Protein AF-A0A328YNL0-F1 (afdb_monomer)

Solvent-accessible surface area (backbone atoms only — not comparable to full-atom values): 10979 Å² total; per-residue (Å²): 91,41,61,58,38,51,53,43,50,52,54,50,39,76,80,47,78,60,49,86,67,70,48,65,79,76,21,66,93,35,64,62,59,32,53,43,52,38,37,39,54,13,47,30,54,72,61,70,46,90,66,51,71,48,39,51,56,56,25,69,69,65,48,71,67,42,49,69,51,41,62,67,53,47,56,71,49,44,76,75,44,77,42,86,84,43,61,72,71,72,70,56,84,80,52,68,68,52,56,23,50,50,42,22,54,51,45,52,49,51,56,52,49,48,58,66,66,51,70,58,72,70,48,88,78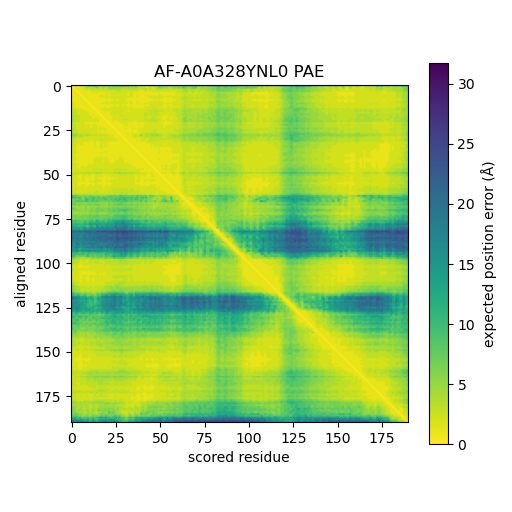,51,55,70,68,58,50,58,61,54,50,66,52,49,60,58,45,52,53,51,55,58,60,44,50,64,53,46,54,54,47,32,39,64,61,35,65,78,70,69,77,79,56,70,69,51,36,34,77,76,40,58,28,74,95,71,63,63,69,61,48,48,59,80,74,108

Sequence (190 aa):
MEKQLLDTFLDLYTYDTKIQEWSFEKYENNPSRYYRLQMITALMKALDINCSYYDFKEGRFISKVQYNKWKDFKETIMDQLDAKAYARSLKEKLHPFDIQSIFRTFMEYRLFSEKVLGIFDGIYLAKDEFRAFASILNKSNSHLKEELKNIEQVLHFCINPNGLNYMQEELIKQFGYPEVDLGAIDIDNF

Organism: NCBI:txid1101402

Radius of gyration: 18.64 Å; Cα contacts (8 Å, |Δi|>4): 139; chains: 1; bounding box: 48×34×52 Å

pLDDT: mean 87.45, std 11.21, range [55.81, 98.38]

Secondary structure (DSSP, 8-state):
-HHHHHHHHHHHHHH---GGG--HHHHTT-HHHHHHHHHHHHHHHHTT--S-HHHHHTTTT--HHHHHHHHHHHHHHHTTS-TTTTTTGGGSPPPHHHHHHHHHHHHHHHHHHHHHHGGGTTGGGS-HHHHHHHHHHHHHHHHHHHHHHHHHHHHHHHH-TT-----HHHHHHHH------HHHHHHHT-

Foldseek 3Di:
DLVLLLVLLLVLCLVPVPQVPDDLVVCVVPVLSNLSVLQNQLLCVLLVNPDGSVCVLLLVSQDVLLLVLVVVVVVVCCVVDPVVVPVVVVPDRDDSVVLSVLLNVLSVVVSVLSNVLCPCPPCVVPDPVVVVVVVVCVVVNVVVVVVNVSSSSSSSCRSHVPPDDDDVVCSCPPRNNDPDDSVVSVVVVD

Structure (mmCIF, N/CA/C/O backbone):
data_AF-A0A328YNL0-F1
#
_entry.id   AF-A0A328YNL0-F1
#
loop_
_atom_site.group_PDB
_atom_site.id
_atom_site.type_symbol
_atom_site.label_atom_id
_atom_site.label_alt_id
_atom_site.label_comp_id
_atom_site.label_asym_id
_atom_site.label_entity_id
_atom_site.label_seq_id
_atom_site.pdbx_PDB_ins_code
_atom_site.Cartn_x
_atom_site.Cartn_y
_atom_site.Cartn_z
_atom_site.occupancy
_atom_site.B_iso_or_equiv
_atom_site.auth_seq_id
_atom_site.auth_comp_id
_atom_site.auth_asym_id
_atom_site.auth_atom_id
_atom_site.pdbx_PDB_model_num
ATOM 1 N N . MET A 1 1 ? -1.493 -10.207 3.908 1.00 89.56 1 MET A N 1
ATOM 2 C CA . MET A 1 1 ? -2.145 -9.761 2.646 1.00 89.56 1 MET A CA 1
ATOM 3 C C . MET A 1 1 ? -2.016 -8.261 2.431 1.00 89.56 1 MET A C 1
ATOM 5 O O . MET A 1 1 ? -1.703 -7.821 1.338 1.00 89.56 1 MET A O 1
ATOM 9 N N . GLU A 1 2 ? -2.257 -7.476 3.472 1.00 90.62 2 GLU A N 1
ATOM 10 C CA . GLU A 1 2 ? -1.990 -6.042 3.572 1.00 90.62 2 GLU A CA 1
ATOM 11 C C . GLU A 1 2 ? -0.621 -5.633 3.032 1.00 90.62 2 GLU A C 1
ATOM 13 O O . GLU A 1 2 ? -0.556 -4.683 2.260 1.00 90.62 2 GLU A O 1
ATOM 18 N N . LYS A 1 3 ? 0.433 -6.400 3.342 1.00 93.56 3 LYS A N 1
ATOM 19 C CA . LYS A 1 3 ? 1.754 -6.200 2.740 1.00 93.56 3 LYS A CA 1
ATOM 20 C C . LYS A 1 3 ? 1.712 -6.296 1.217 1.00 93.56 3 LYS A C 1
ATOM 22 O O . LYS A 1 3 ? 2.168 -5.399 0.531 1.00 93.56 3 LYS A O 1
ATOM 27 N N . GLN A 1 4 ? 1.108 -7.354 0.686 1.00 94.44 4 GLN A N 1
ATOM 28 C CA . GLN A 1 4 ? 1.003 -7.562 -0.756 1.00 94.44 4 GLN A CA 1
ATOM 29 C C . GLN A 1 4 ? 0.188 -6.456 -1.434 1.00 94.44 4 GLN A C 1
ATOM 31 O O . GLN A 1 4 ? 0.549 -6.023 -2.524 1.00 94.44 4 GLN A O 1
ATOM 36 N N . LEU A 1 5 ? -0.884 -5.972 -0.795 1.00 97.69 5 LEU A N 1
ATOM 37 C CA . LEU A 1 5 ? -1.660 -4.845 -1.313 1.00 97.69 5 LEU A CA 1
ATOM 38 C C . LEU A 1 5 ? -0.815 -3.571 -1.339 1.00 97.69 5 LEU A C 1
ATOM 40 O O . LEU A 1 5 ? -0.771 -2.903 -2.367 1.00 97.69 5 LEU A O 1
ATOM 44 N N . LEU A 1 6 ? -0.140 -3.255 -0.230 1.00 97.25 6 LEU A N 1
ATOM 45 C CA . LEU A 1 6 ? 0.712 -2.076 -0.128 1.00 97.25 6 LEU A CA 1
ATOM 46 C C . LEU A 1 6 ? 1.852 -2.131 -1.151 1.00 97.25 6 LEU A C 1
ATOM 48 O O . LEU A 1 6 ? 2.001 -1.194 -1.926 1.00 97.25 6 LEU A O 1
ATOM 52 N N . ASP A 1 7 ? 2.584 -3.243 -1.210 1.00 95.44 7 ASP A N 1
ATOM 53 C CA . ASP A 1 7 ? 3.701 -3.451 -2.135 1.00 95.44 7 ASP A CA 1
ATOM 54 C C . ASP A 1 7 ? 3.240 -3.304 -3.593 1.00 95.44 7 ASP A C 1
ATOM 56 O O . ASP A 1 7 ? 3.826 -2.535 -4.348 1.00 95.44 7 ASP A O 1
ATOM 60 N N . THR A 1 8 ? 2.138 -3.960 -3.981 1.00 95.62 8 THR A N 1
ATOM 61 C CA . THR A 1 8 ? 1.622 -3.883 -5.363 1.00 95.62 8 THR A CA 1
ATOM 62 C C . THR A 1 8 ? 1.130 -2.473 -5.707 1.00 95.62 8 THR A C 1
ATOM 64 O O . THR A 1 8 ? 1.305 -2.005 -6.831 1.00 95.62 8 THR A O 1
ATOM 67 N N . PHE A 1 9 ? 0.516 -1.773 -4.747 1.00 97.56 9 PHE A N 1
ATOM 68 C CA . PHE A 1 9 ? 0.065 -0.394 -4.933 1.00 97.56 9 PHE A CA 1
ATOM 69 C C . PHE A 1 9 ? 1.242 0.566 -5.129 1.00 97.56 9 PHE A C 1
ATOM 71 O O . PHE A 1 9 ? 1.202 1.419 -6.017 1.00 97.56 9 PHE A O 1
ATOM 78 N N . LEU A 1 10 ? 2.281 0.435 -4.302 1.00 95.19 10 LEU A N 1
ATOM 79 C CA . LEU A 1 10 ? 3.501 1.233 -4.400 1.00 95.19 10 LEU A CA 1
ATOM 80 C C . LEU A 1 10 ? 4.232 0.962 -5.714 1.00 95.19 10 LEU A C 1
ATOM 82 O O . LEU A 1 10 ? 4.638 1.912 -6.376 1.00 95.19 10 LEU A O 1
ATOM 86 N N . ASP A 1 11 ? 4.319 -0.306 -6.113 1.00 92.75 11 ASP A N 1
ATOM 87 C CA . ASP A 1 11 ? 4.926 -0.728 -7.371 1.00 92.75 11 ASP A CA 1
ATOM 88 C C . ASP A 1 11 ? 4.195 -0.120 -8.577 1.00 92.75 11 ASP A C 1
ATOM 90 O O . ASP A 1 11 ? 4.801 0.572 -9.385 1.00 92.75 11 ASP A O 1
ATOM 94 N N . LEU A 1 12 ? 2.863 -0.224 -8.664 1.00 94.81 12 LEU A N 1
ATOM 95 C CA . LEU A 1 12 ? 2.121 0.436 -9.749 1.00 94.81 12 LEU A CA 1
ATOM 96 C C . LEU A 1 12 ? 2.312 1.968 -9.752 1.00 94.81 12 LEU A C 1
ATOM 98 O O . LEU A 1 12 ? 2.346 2.595 -10.814 1.00 94.81 12 LEU A O 1
ATOM 102 N N . TYR A 1 13 ? 2.479 2.574 -8.576 1.00 94.25 13 TYR A N 1
ATOM 103 C CA . TYR A 1 13 ? 2.734 4.007 -8.437 1.00 94.25 13 TYR A CA 1
ATOM 104 C C . TYR A 1 13 ? 4.112 4.454 -8.930 1.00 94.25 13 TYR A C 1
ATOM 106 O O . TYR A 1 13 ? 4.248 5.615 -9.334 1.00 94.25 13 TYR A O 1
ATOM 114 N N . THR A 1 14 ? 5.116 3.573 -8.956 1.00 90.44 14 THR A N 1
ATOM 115 C CA . THR A 1 14 ? 6.411 3.892 -9.581 1.00 90.44 14 THR A CA 1
ATOM 116 C C . THR A 1 14 ? 6.251 4.084 -11.092 1.00 90.44 14 THR A C 1
ATOM 118 O O . THR A 1 14 ? 6.835 5.007 -11.662 1.00 90.44 14 THR A O 1
ATOM 121 N N . TYR A 1 15 ? 5.375 3.296 -11.726 1.00 89.50 15 TYR A N 1
ATOM 122 C CA . TYR A 1 15 ? 5.090 3.365 -13.160 1.00 89.50 15 TYR A CA 1
ATOM 123 C C . TYR A 1 15 ? 4.117 4.481 -13.555 1.00 89.50 15 TYR A C 1
ATOM 125 O O . TYR A 1 15 ? 4.238 5.046 -14.648 1.00 89.50 15 TYR A O 1
ATOM 133 N N . ASP A 1 16 ? 3.121 4.780 -12.716 1.00 93.75 16 ASP A N 1
ATOM 134 C CA . ASP A 1 16 ? 2.116 5.806 -12.994 1.00 93.75 16 ASP A CA 1
ATOM 135 C C . ASP A 1 16 ? 1.650 6.525 -11.723 1.00 93.75 16 ASP A C 1
ATOM 137 O O . ASP A 1 16 ? 0.788 6.066 -10.979 1.00 93.75 16 ASP A O 1
ATOM 141 N N . THR A 1 17 ? 2.167 7.732 -11.510 1.00 93.81 17 THR A N 1
ATOM 142 C CA . THR A 1 17 ? 1.839 8.528 -10.317 1.00 93.81 17 THR A CA 1
ATOM 143 C C . THR A 1 17 ? 0.439 9.157 -10.334 1.00 93.81 17 THR A C 1
ATOM 145 O O . THR A 1 17 ? -0.002 9.699 -9.317 1.00 93.81 17 THR A O 1
ATOM 148 N N . LYS A 1 18 ? -0.288 9.113 -11.459 1.00 95.94 18 LYS A N 1
ATOM 149 C CA . LYS A 1 18 ? -1.610 9.738 -11.601 1.00 95.94 18 LYS A CA 1
ATOM 150 C C . LYS A 1 18 ? -2.723 8.767 -11.211 1.00 95.94 18 LYS A C 1
ATOM 152 O O . LYS A 1 18 ? -3.505 8.329 -12.052 1.00 95.94 18 LYS A O 1
ATOM 157 N N . ILE A 1 19 ? -2.810 8.467 -9.915 1.00 96.38 19 ILE A N 1
ATOM 158 C CA . ILE A 1 19 ? -3.738 7.471 -9.343 1.00 96.38 19 ILE A CA 1
ATOM 159 C C . ILE A 1 19 ? -5.198 7.705 -9.762 1.00 96.38 19 ILE A C 1
ATOM 161 O O . ILE A 1 19 ? -5.927 6.752 -10.018 1.00 96.38 19 ILE A O 1
ATOM 165 N N . GLN A 1 20 ? -5.634 8.962 -9.880 1.00 96.00 20 GLN A N 1
ATOM 166 C CA . GLN A 1 20 ? -6.999 9.301 -10.303 1.00 96.00 20 GLN A CA 1
ATOM 167 C C . GLN A 1 20 ? -7.345 8.862 -11.736 1.00 96.00 20 GLN A C 1
ATOM 169 O O . GLN A 1 20 ? -8.517 8.800 -12.087 1.00 96.00 20 GLN A O 1
ATOM 174 N N . GLU A 1 21 ? -6.340 8.588 -12.566 1.00 96.75 21 GLU A N 1
ATOM 175 C CA . GLU A 1 21 ? -6.518 8.106 -13.935 1.00 96.75 21 GLU A CA 1
ATOM 176 C C . GLU A 1 21 ? -6.392 6.576 -14.029 1.00 96.75 21 GLU A C 1
ATOM 178 O O . GLU A 1 21 ? -6.528 6.032 -15.120 1.00 96.75 21 GLU A O 1
ATOM 183 N N . TRP A 1 22 ? -6.073 5.870 -12.938 1.00 97.75 22 TRP A N 1
ATOM 184 C CA . TRP A 1 22 ? -5.896 4.418 -12.974 1.00 97.75 22 TRP A CA 1
ATOM 185 C C . TRP A 1 22 ? -7.215 3.721 -13.296 1.00 97.75 22 TRP A C 1
ATOM 187 O O . TRP A 1 22 ? -8.176 3.792 -12.529 1.00 97.75 22 TRP A O 1
ATOM 197 N N . SER A 1 23 ? -7.241 3.008 -14.418 1.00 98.06 23 SER A N 1
ATOM 198 C CA . SER A 1 23 ? -8.386 2.213 -14.845 1.00 98.06 23 SER A CA 1
ATOM 199 C C . SER A 1 23 ? -7.928 1.046 -15.717 1.00 98.06 23 SER A C 1
ATOM 201 O O . SER A 1 23 ? -6.813 1.052 -16.249 1.00 98.06 23 SER A O 1
ATOM 203 N N . PHE A 1 24 ? -8.785 0.036 -15.861 1.00 98.06 24 PHE A N 1
ATOM 204 C CA . PHE A 1 24 ? -8.493 -1.107 -16.725 1.00 98.06 24 PHE A CA 1
ATOM 205 C C . PHE A 1 24 ? -8.411 -0.687 -18.195 1.00 98.06 24 PHE A C 1
ATOM 207 O O . PHE A 1 24 ? -7.530 -1.156 -18.905 1.00 98.06 24 PHE A O 1
ATOM 214 N N . GLU A 1 25 ? -9.245 0.261 -18.624 1.00 97.94 25 GLU A N 1
ATOM 215 C CA . GLU A 1 25 ? -9.239 0.812 -19.982 1.00 97.94 25 GLU A CA 1
ATOM 216 C C . GLU A 1 25 ? -7.925 1.545 -20.280 1.00 97.94 25 GLU A C 1
ATOM 218 O O . GLU A 1 25 ? -7.333 1.365 -21.341 1.00 97.94 25 GLU A O 1
ATOM 223 N N . LYS A 1 26 ? -7.412 2.335 -19.324 1.00 97.06 26 LYS A N 1
ATOM 224 C CA . LYS A 1 26 ? -6.121 3.023 -19.480 1.00 97.06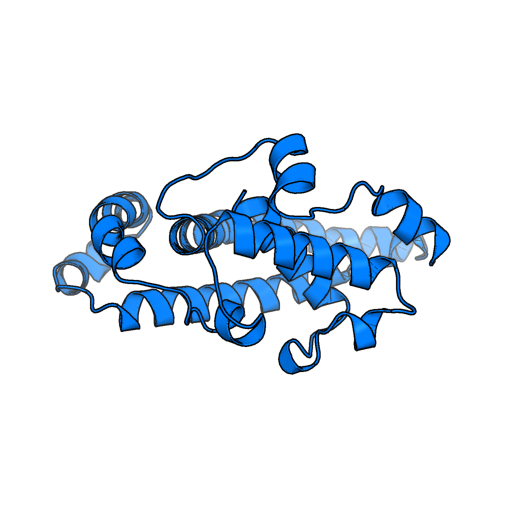 26 LYS A CA 1
ATOM 225 C C . LYS A 1 26 ? -4.966 2.037 -19.670 1.00 97.06 26 LYS A C 1
ATOM 227 O O . LYS A 1 26 ? -4.020 2.341 -20.398 1.00 97.06 26 LYS A O 1
ATOM 232 N N . TYR A 1 27 ? -5.020 0.886 -19.004 1.00 96.81 27 TYR A N 1
ATOM 233 C CA . TYR A 1 27 ? -3.947 -0.110 -19.024 1.00 96.81 27 TYR A CA 1
ATOM 234 C C . TYR A 1 27 ? -4.199 -1.292 -19.955 1.00 96.81 27 TYR A C 1
ATOM 236 O O . TYR A 1 27 ? -3.374 -2.195 -19.984 1.00 96.81 27 TYR A O 1
ATOM 244 N N . GLU A 1 28 ? -5.261 -1.283 -20.759 1.00 95.81 28 GLU A N 1
ATOM 245 C CA . GLU A 1 28 ? -5.626 -2.392 -21.652 1.00 95.81 28 GLU A CA 1
ATOM 246 C C . GLU A 1 28 ? -4.454 -2.850 -22.541 1.00 95.81 28 GLU A C 1
ATOM 248 O O . GLU A 1 28 ? -4.212 -4.042 -22.703 1.00 95.81 28 GLU A O 1
ATOM 253 N N . ASN A 1 29 ? -3.662 -1.894 -23.037 1.00 93.19 29 ASN A N 1
ATOM 254 C CA . ASN A 1 29 ? -2.497 -2.149 -23.892 1.00 93.19 29 ASN A CA 1
ATOM 255 C C . ASN A 1 29 ? -1.161 -2.188 -23.125 1.00 93.19 29 ASN A C 1
ATOM 257 O O . ASN A 1 29 ? -0.095 -2.115 -23.732 1.00 93.19 29 ASN A O 1
ATOM 261 N N . ASN A 1 30 ? -1.194 -2.259 -21.792 1.00 93.56 30 ASN A N 1
ATOM 262 C CA . ASN A 1 30 ? -0.016 -2.401 -20.941 1.00 93.56 30 ASN A CA 1
ATOM 263 C C . ASN A 1 30 ? -0.236 -3.553 -19.942 1.00 93.56 30 ASN A C 1
ATOM 265 O O . ASN A 1 30 ? -0.661 -3.307 -18.809 1.00 93.56 30 ASN A O 1
ATOM 269 N N . PRO A 1 31 ? 0.060 -4.807 -20.342 1.00 93.06 31 PRO A N 1
ATOM 270 C CA . PRO A 1 31 ? -0.220 -5.994 -19.532 1.00 93.06 31 PRO A CA 1
ATOM 271 C C . PRO A 1 31 ? 0.383 -5.919 -18.125 1.00 93.06 31 PRO A C 1
ATOM 273 O O . PRO A 1 31 ? -0.286 -6.230 -17.143 1.00 93.06 31 PRO A O 1
ATOM 276 N N . SER A 1 32 ? 1.620 -5.429 -18.018 1.00 93.31 32 SER A N 1
ATOM 277 C CA . SER A 1 32 ? 2.335 -5.247 -16.750 1.00 93.31 32 SER A CA 1
ATOM 278 C C . SER A 1 32 ? 1.544 -4.391 -15.747 1.00 93.31 32 SER A C 1
ATOM 280 O O . SER A 1 32 ? 1.321 -4.803 -14.605 1.00 93.31 32 SER A O 1
ATOM 282 N N . ARG A 1 33 ? 1.054 -3.219 -16.173 1.00 95.31 33 ARG A N 1
ATOM 283 C CA . ARG A 1 33 ? 0.250 -2.320 -15.322 1.00 95.31 33 ARG A CA 1
ATOM 284 C C . ARG A 1 33 ? -1.170 -2.832 -15.115 1.00 95.31 33 ARG A C 1
ATOM 286 O O . ARG A 1 33 ? -1.724 -2.673 -14.028 1.00 95.31 33 ARG A O 1
ATOM 293 N N . TYR A 1 34 ? -1.744 -3.461 -16.137 1.00 97.19 34 TYR A N 1
ATOM 294 C CA . TYR A 1 34 ? -3.084 -4.036 -16.090 1.00 97.19 34 TYR A CA 1
ATOM 295 C C . TYR A 1 34 ? -3.200 -5.095 -14.991 1.00 97.19 34 TYR A C 1
ATOM 297 O O . TYR A 1 34 ? -4.073 -5.002 -14.126 1.00 97.19 34 TYR A O 1
ATOM 305 N N . TYR A 1 35 ? -2.285 -6.067 -14.971 1.00 97.44 35 TYR A N 1
ATOM 306 C CA . TYR A 1 35 ? -2.327 -7.150 -13.991 1.00 97.44 35 TYR A CA 1
ATOM 307 C C . TYR A 1 35 ? -2.026 -6.667 -12.571 1.00 97.44 35 TYR A C 1
ATOM 309 O O . TYR A 1 35 ? -2.687 -7.109 -11.634 1.00 97.44 35 TYR A O 1
ATOM 317 N N . ARG A 1 36 ? -1.128 -5.689 -12.395 1.00 97.38 36 ARG A N 1
ATOM 318 C CA . ARG A 1 36 ? -0.927 -5.024 -11.095 1.00 97.38 36 ARG A CA 1
ATOM 319 C C . ARG A 1 36 ? -2.205 -4.352 -10.593 1.00 97.38 36 ARG A C 1
ATOM 321 O O . ARG A 1 36 ? -2.577 -4.531 -9.434 1.00 97.38 36 ARG A O 1
ATOM 328 N N . LEU A 1 37 ? -2.928 -3.638 -11.460 1.00 98.12 37 LEU A N 1
ATOM 329 C CA . LEU A 1 37 ? -4.216 -3.035 -11.103 1.00 98.12 37 LEU A CA 1
ATOM 330 C C . LEU A 1 37 ? -5.267 -4.101 -10.747 1.00 98.12 37 LEU A C 1
ATOM 332 O O . LEU A 1 37 ? -6.032 -3.930 -9.793 1.00 98.12 37 LEU A O 1
ATOM 336 N N . GLN A 1 38 ? -5.273 -5.228 -11.465 1.00 98.25 38 GLN A N 1
ATOM 337 C CA . GLN A 1 38 ? -6.135 -6.370 -11.162 1.00 98.25 38 GLN A CA 1
ATOM 338 C C . GLN A 1 38 ? -5.822 -6.974 -9.785 1.00 98.25 38 GLN A C 1
ATOM 340 O O . GLN A 1 38 ? -6.742 -7.215 -9.002 1.00 98.25 38 GLN A O 1
ATOM 345 N N . MET A 1 39 ? -4.541 -7.158 -9.450 1.00 98.06 39 MET A N 1
ATOM 346 C CA . MET A 1 39 ? -4.095 -7.629 -8.132 1.00 98.06 39 MET A CA 1
ATOM 347 C C . MET A 1 39 ? -4.535 -6.679 -7.015 1.00 98.06 39 MET A C 1
ATOM 349 O O . MET A 1 39 ? -5.114 -7.134 -6.029 1.00 98.06 39 MET A O 1
ATOM 353 N N . ILE A 1 40 ? -4.324 -5.367 -7.182 1.00 98.38 40 ILE A N 1
ATOM 354 C CA . ILE A 1 40 ? -4.769 -4.339 -6.224 1.00 98.38 40 ILE A CA 1
ATOM 355 C C . ILE A 1 40 ? -6.282 -4.443 -6.010 1.00 98.38 40 ILE A C 1
ATOM 357 O O . ILE A 1 40 ? -6.741 -4.521 -4.872 1.00 98.38 40 ILE A O 1
ATOM 361 N N . THR A 1 41 ? -7.054 -4.516 -7.097 1.00 98.31 41 THR A N 1
ATOM 362 C CA . THR A 1 41 ? -8.519 -4.624 -7.048 1.00 98.31 41 THR A CA 1
ATOM 363 C C . THR A 1 41 ? -8.973 -5.870 -6.288 1.00 98.31 41 THR A C 1
ATOM 365 O O . THR A 1 41 ? -9.860 -5.788 -5.438 1.00 98.31 41 THR A O 1
ATOM 368 N N . ALA A 1 42 ? -8.376 -7.027 -6.577 1.00 98.00 42 ALA A N 1
ATOM 369 C CA . ALA A 1 42 ? -8.716 -8.286 -5.923 1.00 98.00 42 ALA A CA 1
ATOM 370 C C . ALA A 1 42 ? -8.384 -8.255 -4.421 1.00 98.00 42 ALA A C 1
ATOM 372 O O . ALA A 1 42 ? -9.199 -8.666 -3.596 1.00 98.00 42 ALA A O 1
ATOM 373 N N . LEU A 1 43 ? -7.222 -7.711 -4.052 1.00 98.25 43 LEU A N 1
ATOM 374 C CA . LEU A 1 43 ? -6.795 -7.591 -2.657 1.00 98.25 43 LEU A CA 1
ATOM 375 C C . LEU A 1 43 ? -7.652 -6.595 -1.865 1.00 98.25 43 LEU A C 1
ATOM 377 O O . LEU A 1 43 ? -8.013 -6.882 -0.725 1.00 98.25 43 LEU A O 1
ATOM 381 N N . MET A 1 44 ? -8.023 -5.459 -2.465 1.00 97.75 44 MET A N 1
ATOM 382 C CA . MET A 1 44 ? -8.960 -4.507 -1.859 1.00 97.75 44 MET A CA 1
ATOM 383 C C . MET A 1 44 ? -10.320 -5.165 -1.602 1.00 97.75 44 MET A C 1
ATOM 385 O O . MET A 1 44 ? -10.833 -5.065 -0.491 1.00 97.75 44 MET A O 1
ATOM 389 N N . LYS A 1 45 ? -10.864 -5.910 -2.576 1.00 97.00 45 LYS A N 1
ATOM 390 C CA . LYS A 1 45 ? -12.114 -6.672 -2.401 1.00 97.00 45 LYS A CA 1
ATOM 391 C C . LYS A 1 45 ? -12.011 -7.708 -1.282 1.00 97.00 45 LYS A C 1
ATOM 393 O O . LYS A 1 45 ? -12.912 -7.792 -0.455 1.00 97.00 45 LYS A O 1
ATOM 398 N N . ALA A 1 46 ? -10.914 -8.465 -1.224 1.00 96.88 46 ALA A N 1
ATOM 399 C CA . ALA A 1 46 ? -10.692 -9.471 -0.184 1.00 96.88 46 ALA A CA 1
ATOM 400 C C . ALA A 1 46 ? -10.660 -8.862 1.231 1.00 96.88 46 ALA A C 1
ATOM 402 O O . ALA A 1 46 ? -11.090 -9.491 2.197 1.00 96.88 46 ALA A O 1
ATOM 403 N N . LEU A 1 47 ? -10.181 -7.623 1.351 1.00 95.88 47 LEU A N 1
ATOM 404 C CA . LEU A 1 47 ? -10.122 -6.864 2.602 1.00 95.88 47 LEU A CA 1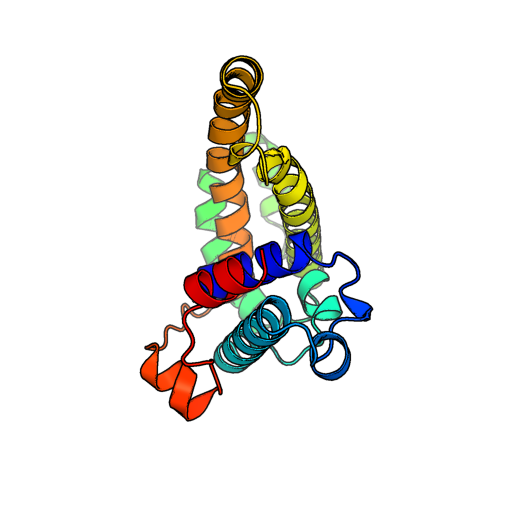
ATOM 405 C C . LEU A 1 47 ? -11.362 -5.992 2.864 1.00 95.88 47 LEU A C 1
ATOM 407 O O . LEU A 1 47 ? -11.356 -5.217 3.819 1.00 95.88 47 LEU A O 1
ATOM 411 N N . ASP A 1 48 ? -12.408 -6.113 2.041 1.00 94.81 48 ASP A N 1
ATOM 412 C CA . ASP A 1 48 ? -13.636 -5.305 2.111 1.00 94.81 48 ASP A CA 1
ATOM 413 C C . ASP A 1 48 ? -13.388 -3.782 1.994 1.00 94.81 48 ASP A C 1
ATOM 415 O O . ASP A 1 48 ? -14.078 -2.941 2.573 1.00 94.81 48 ASP A O 1
ATOM 419 N N . ILE A 1 49 ? -12.368 -3.402 1.221 1.00 95.69 49 ILE A N 1
ATOM 420 C CA . ILE A 1 49 ? -12.009 -2.013 0.926 1.00 95.69 49 ILE A CA 1
ATOM 421 C C . ILE A 1 49 ? -12.744 -1.580 -0.346 1.00 95.69 49 ILE A C 1
ATOM 423 O O . ILE A 1 49 ? -12.240 -1.699 -1.463 1.00 95.69 49 ILE A O 1
ATOM 427 N N . ASN A 1 50 ? -13.953 -1.053 -0.168 1.00 93.25 50 ASN A N 1
ATOM 428 C CA . ASN A 1 50 ? -14.837 -0.638 -1.261 1.00 93.25 50 ASN A CA 1
ATOM 429 C C . ASN A 1 50 ? -14.730 0.872 -1.543 1.00 93.25 50 ASN A C 1
ATOM 431 O O . ASN A 1 50 ? -15.675 1.628 -1.314 1.00 93.25 50 ASN A O 1
ATOM 435 N N . CYS A 1 51 ? -13.570 1.334 -2.011 1.00 95.81 51 CYS A N 1
ATOM 436 C CA . CYS A 1 51 ? -13.348 2.730 -2.403 1.00 95.81 51 CYS A CA 1
ATOM 437 C C . CYS A 1 51 ? -12.513 2.838 -3.689 1.00 95.81 51 CYS A C 1
ATOM 439 O O . CYS A 1 51 ? -12.013 1.838 -4.202 1.00 95.81 51 CYS A O 1
ATOM 441 N N . SER A 1 52 ? -12.371 4.051 -4.232 1.00 97.56 52 SER A N 1
ATOM 442 C CA . SER A 1 52 ? -11.457 4.287 -5.357 1.00 97.56 52 SER A CA 1
ATOM 443 C C . SER A 1 52 ? -9.988 4.165 -4.922 1.00 97.56 52 SER A C 1
ATOM 445 O O . SER A 1 52 ? -9.665 4.342 -3.749 1.00 97.56 52 SER A O 1
ATOM 447 N N . TYR A 1 53 ? -9.062 3.941 -5.861 1.00 97.81 53 TYR A N 1
ATOM 448 C CA . TYR A 1 53 ? -7.619 3.906 -5.561 1.00 97.81 53 TYR A CA 1
ATOM 449 C C . TYR A 1 53 ? -7.107 5.227 -4.970 1.00 97.81 53 TYR A C 1
ATOM 451 O O . TYR A 1 53 ? -6.217 5.243 -4.118 1.00 97.81 53 TYR A O 1
ATOM 459 N N . TYR A 1 54 ? -7.697 6.345 -5.401 1.00 97.31 54 TYR A N 1
ATOM 460 C CA . TYR A 1 54 ? -7.410 7.656 -4.833 1.00 97.31 54 TYR A CA 1
ATOM 461 C C . TYR A 1 54 ? -7.906 7.745 -3.385 1.00 97.31 54 TYR A C 1
ATOM 463 O O . TYR A 1 54 ? -7.144 8.101 -2.492 1.00 97.31 54 TYR A O 1
ATOM 471 N N . ASP A 1 55 ? -9.152 7.345 -3.124 1.00 97.44 55 ASP A N 1
ATOM 472 C CA . ASP A 1 55 ? -9.706 7.319 -1.767 1.00 97.44 55 ASP A CA 1
ATOM 473 C C . ASP A 1 55 ? -8.946 6.349 -0.846 1.00 97.44 55 ASP A C 1
ATOM 475 O O . ASP A 1 55 ? -8.825 6.617 0.352 1.00 97.44 55 ASP A O 1
ATOM 479 N N . PHE A 1 56 ? -8.406 5.253 -1.393 1.00 97.62 56 PHE A N 1
ATOM 480 C CA . PHE A 1 56 ? -7.504 4.349 -0.684 1.00 97.62 56 PHE A CA 1
ATOM 481 C C . PHE A 1 56 ? -6.244 5.083 -0.229 1.00 97.62 56 PHE A C 1
ATOM 483 O O . PHE A 1 56 ? -5.976 5.099 0.968 1.00 97.62 56 PHE A O 1
ATOM 490 N N . LYS A 1 57 ? -5.532 5.769 -1.137 1.00 96.94 57 LYS A N 1
ATOM 491 C CA . LYS A 1 57 ? -4.368 6.607 -0.791 1.00 96.94 57 LYS A CA 1
ATOM 492 C C . LYS A 1 57 ? -4.703 7.645 0.289 1.00 96.94 57 LYS A C 1
ATOM 494 O O . LYS A 1 57 ? -3.902 7.876 1.189 1.00 96.94 57 LYS A O 1
ATOM 499 N N . GLU A 1 58 ? -5.883 8.255 0.213 1.00 96.00 58 GLU A N 1
ATOM 500 C CA . GLU A 1 58 ? -6.346 9.272 1.167 1.00 96.00 58 GLU A CA 1
ATOM 501 C C . GLU A 1 58 ? -6.890 8.691 2.491 1.00 96.00 58 GLU A C 1
ATOM 503 O O . GLU A 1 58 ? -7.372 9.437 3.351 1.00 96.00 58 GLU A O 1
ATOM 508 N N . GLY A 1 59 ? -6.861 7.364 2.664 1.00 95.38 59 GLY A N 1
ATOM 509 C CA . GLY A 1 59 ? -7.312 6.680 3.876 1.00 95.38 59 GLY A CA 1
ATOM 510 C C . GLY A 1 59 ? -8.823 6.724 4.108 1.00 95.38 59 GLY A C 1
ATOM 511 O O . GLY A 1 59 ? -9.282 6.458 5.216 1.00 95.38 59 GLY A O 1
ATOM 512 N N . ARG A 1 60 ? -9.629 7.062 3.097 1.00 94.50 60 ARG A N 1
ATOM 513 C CA . ARG A 1 60 ? -11.088 7.244 3.248 1.00 94.50 60 ARG A CA 1
ATOM 514 C C . ARG A 1 60 ? -11.859 5.941 3.473 1.00 94.50 60 ARG A C 1
ATOM 516 O O . ARG A 1 60 ? -13.038 5.986 3.802 1.00 94.50 60 ARG A O 1
ATOM 523 N N . PHE A 1 61 ? -11.202 4.794 3.321 1.00 93.56 61 PHE A N 1
ATOM 524 C CA . PHE A 1 61 ? -11.752 3.482 3.667 1.00 93.56 61 PHE A CA 1
ATOM 525 C C . PHE A 1 61 ? -11.706 3.180 5.174 1.00 93.56 61 PHE A C 1
ATOM 527 O O . PHE A 1 61 ? -12.285 2.191 5.623 1.00 93.56 61 PHE A O 1
ATOM 534 N N . ILE A 1 62 ? -11.005 4.001 5.967 1.00 91.69 62 ILE A N 1
ATOM 535 C CA . ILE A 1 62 ? -10.888 3.795 7.410 1.00 91.69 62 ILE A CA 1
ATOM 536 C C . ILE A 1 62 ? -12.263 3.943 8.054 1.00 91.69 62 ILE A C 1
ATOM 538 O O . ILE A 1 62 ? -12.904 4.992 8.002 1.00 91.69 62 ILE A O 1
ATOM 542 N N . SER A 1 63 ? -12.707 2.857 8.682 1.00 84.94 63 SER A N 1
ATOM 543 C CA . SER A 1 63 ? -14.040 2.729 9.251 1.00 84.94 63 SER A CA 1
ATOM 544 C C . SER A 1 63 ? -14.006 2.699 10.782 1.00 84.94 63 SER A C 1
ATOM 546 O O . SER A 1 63 ? -12.961 2.789 11.437 1.00 84.94 63 SER A O 1
ATOM 548 N N . LYS A 1 64 ? -15.183 2.497 11.380 1.00 77.19 64 LYS A N 1
ATOM 549 C CA . LYS A 1 64 ? -15.333 2.283 12.823 1.00 77.19 64 LYS A CA 1
ATOM 550 C C . LYS A 1 64 ? -14.605 1.022 13.324 1.00 77.19 64 LYS A C 1
ATOM 552 O O . LYS A 1 64 ? -14.224 0.980 14.491 1.00 77.19 64 LYS A O 1
ATOM 557 N N . VAL A 1 65 ? -14.395 0.005 12.481 1.00 79.69 65 VAL A N 1
ATOM 558 C CA . VAL A 1 65 ? -13.691 -1.232 12.875 1.00 79.69 65 VAL A CA 1
ATOM 559 C C . VAL A 1 65 ? -12.224 -0.944 13.193 1.00 79.69 65 VAL A C 1
ATOM 561 O O . VAL A 1 65 ? -11.766 -1.280 14.286 1.00 79.69 65 VAL A O 1
ATOM 564 N N . GLN A 1 66 ? -11.516 -0.262 12.286 1.00 84.19 66 GLN A N 1
ATOM 565 C CA . GLN A 1 66 ? -10.146 0.210 12.503 1.00 84.19 66 GLN A CA 1
ATOM 566 C C . GLN A 1 66 ? -10.069 1.052 13.778 1.00 84.19 66 GLN A C 1
ATOM 568 O O . GLN A 1 66 ? -9.196 0.830 14.609 1.00 84.19 66 GLN A O 1
ATOM 573 N N . TYR A 1 67 ? -11.025 1.967 13.964 1.00 83.56 67 TYR A N 1
ATOM 574 C CA . TYR A 1 67 ? -11.091 2.824 15.143 1.00 83.56 67 TYR A CA 1
ATOM 575 C C . TYR A 1 67 ? -11.170 2.044 16.459 1.00 83.56 67 TYR A C 1
ATOM 577 O O . TYR A 1 67 ? -10.414 2.317 17.389 1.00 83.56 67 TYR A O 1
ATOM 585 N N . ASN A 1 68 ? -12.055 1.050 16.536 1.00 86.44 68 ASN A N 1
ATOM 586 C CA . ASN A 1 68 ? -12.222 0.255 17.750 1.00 86.44 68 ASN A CA 1
ATOM 587 C C . ASN A 1 68 ? -10.954 -0.539 18.092 1.00 86.44 68 ASN A C 1
ATOM 589 O O . ASN A 1 68 ? -10.598 -0.646 19.262 1.00 86.44 68 ASN A O 1
ATOM 593 N N . LYS A 1 69 ? -10.269 -1.070 17.074 1.00 87.88 69 LYS A N 1
ATOM 594 C CA . LYS A 1 69 ? -9.049 -1.873 17.236 1.00 87.88 69 LYS A CA 1
ATOM 595 C C . LYS A 1 69 ? -7.778 -1.045 17.393 1.00 87.88 69 LYS A C 1
ATOM 597 O O . LYS A 1 69 ? -6.749 -1.559 17.821 1.00 87.88 69 LYS A O 1
ATOM 602 N N . TRP A 1 70 ? -7.846 0.242 17.064 1.00 86.56 70 TRP A N 1
ATOM 603 C CA . TRP A 1 70 ? -6.704 1.145 17.131 1.00 86.56 70 TRP A CA 1
ATOM 604 C C . TRP A 1 70 ? -6.148 1.262 18.544 1.00 86.56 70 TRP A C 1
ATOM 606 O O . TRP A 1 70 ? -4.950 1.446 18.702 1.00 86.56 70 TRP A O 1
ATOM 616 N N . LYS A 1 71 ? -6.990 1.151 19.577 1.00 81.06 71 LYS A N 1
ATOM 617 C CA . LYS A 1 71 ? -6.529 1.241 20.966 1.00 81.06 71 LYS A CA 1
ATOM 618 C C . LYS A 1 71 ? -5.469 0.178 21.275 1.00 81.06 71 LYS A C 1
ATOM 620 O O . LYS A 1 71 ? -4.402 0.533 21.763 1.00 81.06 71 LYS A O 1
ATOM 625 N N . ASP A 1 72 ? -5.753 -1.074 20.934 1.00 83.69 72 ASP A N 1
ATOM 626 C CA . ASP A 1 72 ? -4.860 -2.203 21.209 1.00 83.69 72 ASP A CA 1
ATOM 627 C C . ASP A 1 72 ? -3.580 -2.085 20.374 1.00 83.69 72 ASP A C 1
ATOM 629 O O . ASP A 1 72 ? -2.471 -2.249 20.873 1.00 83.69 72 ASP A O 1
ATOM 633 N N . PHE A 1 73 ? -3.720 -1.699 19.103 1.00 86.88 73 PHE A N 1
ATOM 634 C CA . PHE A 1 73 ? -2.580 -1.479 18.220 1.00 86.88 73 PHE A CA 1
ATOM 635 C C . PHE A 1 73 ? -1.686 -0.319 18.669 1.00 86.88 73 PHE A C 1
ATOM 637 O O . PHE A 1 73 ? -0.461 -0.419 18.636 1.00 86.88 73 PHE A O 1
ATOM 644 N N . LYS A 1 74 ? -2.286 0.780 19.128 1.00 82.81 74 LYS A N 1
ATOM 645 C CA . LYS A 1 74 ? -1.571 1.965 19.599 1.00 82.81 74 LYS A CA 1
ATOM 646 C C . LYS A 1 74 ? -0.619 1.614 20.734 1.00 82.81 74 LYS A C 1
ATOM 648 O O . LYS A 1 74 ? 0.502 2.106 20.726 1.00 82.81 74 LYS A O 1
ATOM 653 N N . GLU A 1 75 ? -1.036 0.766 21.672 1.00 78.94 75 GLU A N 1
ATOM 654 C CA . GLU A 1 75 ? -0.171 0.318 22.769 1.00 78.94 75 GLU A CA 1
ATOM 655 C C . GLU A 1 75 ? 1.087 -0.385 22.228 1.00 78.94 75 GLU A C 1
ATOM 657 O O . GLU A 1 75 ? 2.186 -0.073 22.674 1.00 78.94 75 GLU A O 1
ATOM 662 N N . THR A 1 76 ? 0.961 -1.201 21.172 1.00 81.06 76 THR A N 1
ATOM 663 C CA . THR A 1 76 ? 2.112 -1.901 20.559 1.00 81.06 76 THR A CA 1
ATOM 664 C C . THR A 1 76 ? 3.142 -0.976 19.906 1.00 81.06 76 THR A C 1
ATOM 666 O O . THR A 1 76 ? 4.322 -1.315 19.849 1.00 81.06 76 THR A O 1
ATOM 669 N N . ILE A 1 77 ? 2.716 0.192 19.415 1.00 79.12 77 ILE A N 1
ATOM 670 C CA . ILE A 1 77 ? 3.611 1.183 18.796 1.00 79.12 77 ILE A CA 1
ATOM 671 C C . ILE A 1 77 ? 4.095 2.215 19.809 1.00 79.12 77 ILE A C 1
ATOM 673 O O . ILE A 1 77 ? 5.187 2.757 19.665 1.00 79.12 77 ILE A O 1
ATOM 677 N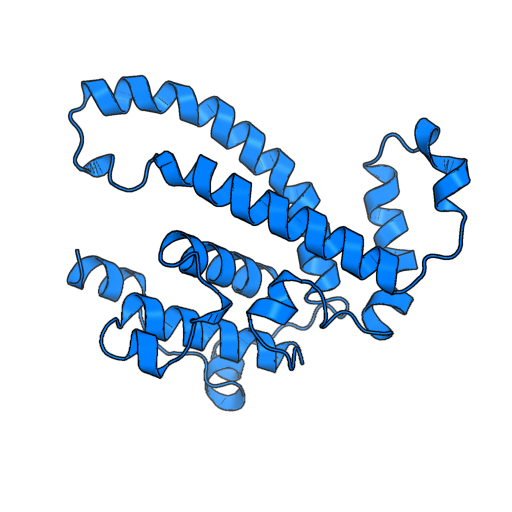 N . MET A 1 78 ? 3.325 2.484 20.862 1.00 73.12 78 MET A N 1
ATOM 678 C CA . MET A 1 78 ? 3.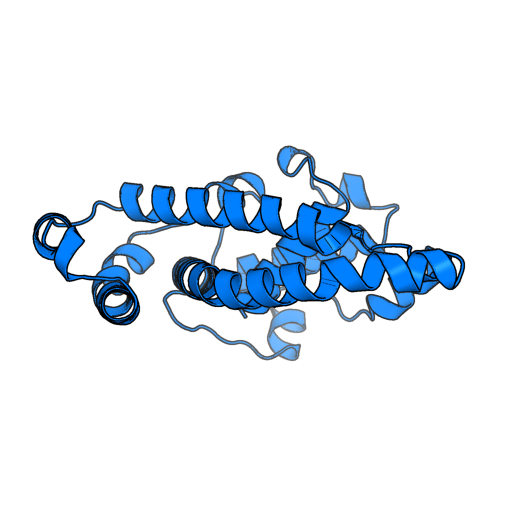732 3.419 21.908 1.00 73.12 78 MET A CA 1
ATOM 679 C C . MET A 1 78 ? 5.024 2.998 22.605 1.00 73.12 78 MET A C 1
ATOM 681 O O . MET A 1 78 ? 5.801 3.878 22.959 1.00 73.12 78 MET A O 1
ATOM 685 N N . ASP A 1 79 ? 5.281 1.696 22.734 1.00 70.12 79 ASP A N 1
ATOM 686 C CA . ASP A 1 79 ? 6.541 1.175 23.277 1.00 70.12 79 ASP A CA 1
ATOM 687 C C . ASP A 1 79 ? 7.751 1.458 22.369 1.00 70.12 79 ASP A C 1
ATOM 689 O O . ASP A 1 79 ? 8.888 1.487 22.839 1.00 70.12 79 ASP A O 1
ATOM 693 N N . GLN A 1 80 ? 7.516 1.694 21.075 1.00 72.25 80 GLN A N 1
ATOM 694 C CA . GLN A 1 80 ? 8.547 2.065 20.099 1.00 72.25 80 GLN A CA 1
ATOM 695 C C . GLN A 1 80 ? 8.778 3.583 20.040 1.00 72.25 80 GLN A C 1
ATOM 697 O O . GLN A 1 80 ? 9.816 4.041 19.564 1.00 72.25 80 GLN A O 1
ATOM 702 N N . LEU A 1 81 ? 7.815 4.379 20.509 1.00 70.62 81 LEU A N 1
ATOM 703 C CA . LEU A 1 81 ? 7.951 5.826 20.610 1.00 70.62 81 LEU A CA 1
ATOM 704 C C . LEU A 1 81 ? 8.703 6.173 21.898 1.00 70.62 81 LEU A C 1
ATOM 706 O O . LEU A 1 81 ? 8.538 5.508 22.918 1.00 70.62 81 LEU A O 1
ATOM 710 N N . ASP A 1 82 ? 9.467 7.271 21.905 1.00 68.00 82 ASP A N 1
ATOM 711 C CA . ASP A 1 82 ? 9.932 7.869 23.164 1.00 68.00 82 ASP A CA 1
ATOM 712 C C . ASP A 1 82 ? 8.722 8.476 23.900 1.00 68.00 82 ASP A C 1
ATOM 714 O O . ASP A 1 82 ? 8.428 9.677 23.861 1.00 68.00 82 ASP A O 1
ATOM 718 N N . ALA A 1 83 ? 7.940 7.589 24.517 1.00 58.03 83 ALA A N 1
ATOM 719 C CA . ALA A 1 83 ? 6.621 7.843 25.069 1.00 58.03 83 ALA A CA 1
ATOM 720 C C . ALA A 1 83 ? 6.638 8.909 26.171 1.00 58.03 83 ALA A C 1
ATOM 722 O O . ALA A 1 83 ? 5.600 9.509 26.461 1.00 58.03 83 ALA A O 1
ATOM 723 N N . LYS A 1 84 ? 7.809 9.215 26.752 1.00 59.75 84 LYS A N 1
ATOM 724 C CA . LYS A 1 84 ? 7.956 10.268 27.764 1.00 59.75 84 LYS A CA 1
ATOM 725 C C . LYS A 1 84 ? 7.593 11.650 27.223 1.00 59.75 84 LYS A C 1
ATOM 727 O O . LYS A 1 84 ? 7.013 12.438 27.967 1.00 59.75 84 LYS A O 1
ATOM 732 N N . ALA A 1 85 ? 7.859 11.926 25.945 1.00 65.12 85 ALA A N 1
ATOM 733 C CA . ALA A 1 85 ? 7.539 13.215 25.333 1.00 65.12 85 ALA A CA 1
ATOM 734 C C . ALA A 1 85 ? 6.036 13.384 25.022 1.00 65.12 85 ALA A C 1
ATOM 736 O O . ALA A 1 85 ? 5.537 14.508 24.997 1.00 65.12 85 ALA A O 1
ATOM 737 N N . TYR A 1 86 ? 5.291 12.283 24.851 1.00 66.62 86 TYR A N 1
ATOM 738 C CA . TYR A 1 86 ? 3.920 12.299 24.310 1.00 66.62 86 TYR A CA 1
ATOM 739 C C . TYR A 1 86 ? 2.857 11.688 25.244 1.00 66.62 86 TYR A C 1
ATOM 741 O O . TYR A 1 86 ? 1.672 11.641 24.913 1.00 66.62 86 TYR A O 1
ATOM 749 N N . ALA A 1 87 ? 3.233 11.261 26.453 1.00 62.78 87 ALA A N 1
ATOM 750 C CA . ALA A 1 87 ? 2.350 10.553 27.386 1.00 62.78 87 ALA A CA 1
ATOM 751 C C . ALA A 1 87 ? 1.060 11.308 27.776 1.00 62.78 87 ALA A C 1
ATOM 753 O O . ALA A 1 87 ? 0.087 10.672 28.186 1.00 62.78 87 ALA A O 1
ATOM 754 N N . ARG A 1 88 ? 1.029 12.649 27.688 1.00 60.62 88 ARG A N 1
ATOM 755 C CA . ARG A 1 88 ? -0.190 13.444 27.947 1.00 60.62 88 ARG A CA 1
ATOM 756 C C . ARG A 1 88 ? -1.143 13.470 26.753 1.00 60.62 88 ARG A C 1
ATOM 758 O O . ARG A 1 88 ? -2.327 13.230 26.959 1.00 60.62 88 ARG A O 1
ATOM 765 N N . SER A 1 89 ? -0.648 13.704 25.536 1.00 65.25 89 SER A N 1
ATOM 766 C CA . SER A 1 89 ? -1.485 13.772 24.327 1.00 65.25 89 SER A CA 1
ATOM 767 C C . SER A 1 89 ? -2.042 12.403 23.932 1.00 65.25 89 SER A C 1
ATOM 769 O O . SER A 1 89 ? -3.152 12.291 23.423 1.00 65.25 89 SER A O 1
ATOM 771 N N . LEU A 1 90 ? -1.324 11.322 24.244 1.00 65.50 90 LEU A N 1
ATOM 772 C CA . LEU A 1 90 ? -1.754 9.965 23.906 1.00 65.50 90 LEU A CA 1
ATOM 773 C C . LEU A 1 90 ? -2.888 9.423 24.800 1.00 65.50 90 LEU A C 1
ATOM 775 O O . LEU A 1 90 ? -3.420 8.354 24.499 1.00 65.50 90 LEU A O 1
ATOM 779 N N . LYS A 1 91 ? -3.297 10.137 25.857 1.00 65.25 91 LYS A N 1
ATOM 780 C CA . LYS A 1 91 ? -4.438 9.751 26.711 1.00 65.25 91 LYS A CA 1
ATOM 781 C C . LYS A 1 91 ? -5.791 10.244 26.194 1.00 65.25 91 LYS A C 1
ATOM 783 O O . LYS A 1 91 ? -6.822 9.832 26.723 1.00 65.25 91 LYS A O 1
ATOM 788 N N . GLU A 1 92 ? -5.804 11.112 25.187 1.00 68.25 92 GLU A N 1
ATOM 789 C CA . GLU A 1 92 ? -7.042 11.614 24.598 1.00 68.25 92 GLU A CA 1
ATOM 790 C C . GLU A 1 92 ? -7.732 10.538 23.750 1.00 68.25 92 GLU A C 1
ATOM 792 O O . GLU A 1 92 ? -7.090 9.666 23.150 1.00 68.25 92 GLU A O 1
ATOM 797 N N . LYS A 1 93 ? -9.071 10.581 23.719 1.00 67.31 93 LYS A N 1
ATOM 798 C CA . LYS A 1 93 ? -9.851 9.742 22.808 1.00 67.31 93 LYS A CA 1
ATOM 799 C C . LYS A 1 93 ? -9.550 10.206 21.389 1.00 67.31 93 LYS A C 1
ATOM 801 O O . LYS A 1 93 ? -9.894 11.329 21.042 1.00 67.31 93 LYS A O 1
ATOM 806 N N . LEU A 1 94 ? -8.953 9.331 20.584 1.00 70.38 94 LEU A N 1
ATOM 807 C CA . LEU A 1 94 ? -8.797 9.594 19.158 1.00 70.38 94 LEU A CA 1
ATOM 808 C C . LEU A 1 94 ? -10.170 9.749 18.504 1.00 70.38 94 LEU A C 1
ATOM 810 O O . LEU A 1 94 ? -11.151 9.149 18.948 1.00 70.38 94 LEU A O 1
ATOM 814 N N . HIS A 1 95 ? -10.229 10.517 17.432 1.00 71.62 95 HIS A N 1
ATOM 815 C CA . HIS A 1 95 ? -11.335 10.563 16.492 1.00 71.62 95 HIS A CA 1
ATOM 816 C C . HIS A 1 95 ? -10.983 9.705 15.256 1.00 71.62 95 HIS A C 1
ATOM 818 O O . HIS A 1 95 ? -9.810 9.622 14.896 1.00 71.62 95 HIS A O 1
ATOM 824 N N . PRO A 1 96 ? -11.942 9.071 14.550 1.00 69.94 96 PRO A N 1
ATOM 825 C CA . PRO A 1 96 ? -11.652 8.352 13.299 1.00 69.94 96 PRO A CA 1
ATOM 826 C C . PRO A 1 96 ? -10.861 9.169 12.258 1.00 69.94 96 PRO A C 1
ATOM 828 O O . PRO A 1 96 ? -9.986 8.629 11.583 1.00 69.94 96 PRO A O 1
ATOM 831 N N . PHE A 1 97 ? -11.108 10.484 12.183 1.00 78.06 97 PHE A N 1
ATOM 832 C CA . PHE A 1 97 ? -10.347 11.414 11.331 1.00 78.06 97 PHE A CA 1
ATOM 833 C C . PHE A 1 97 ? -8.850 11.471 11.664 1.00 78.06 97 PHE A C 1
ATOM 835 O O . PHE A 1 97 ? -8.043 11.740 10.773 1.00 78.06 97 PHE A O 1
ATOM 842 N N . ASP A 1 98 ? -8.460 11.188 12.907 1.00 86.62 98 ASP A N 1
ATOM 843 C CA . ASP A 1 98 ? -7.052 11.169 13.298 1.00 86.62 98 ASP A CA 1
ATOM 844 C C . ASP A 1 98 ? -6.350 9.955 12.692 1.00 86.62 98 ASP A C 1
ATOM 846 O O . ASP A 1 98 ? -5.267 10.089 12.134 1.00 86.62 98 ASP A O 1
ATOM 850 N N . ILE A 1 99 ? -6.993 8.780 12.715 1.00 89.94 99 ILE A N 1
ATOM 851 C CA . ILE A 1 99 ? -6.445 7.554 12.111 1.00 89.94 99 ILE A CA 1
ATOM 852 C C . ILE A 1 99 ? -6.336 7.723 10.597 1.00 89.94 99 ILE A C 1
ATOM 854 O O . ILE A 1 99 ? -5.315 7.372 10.011 1.00 89.94 99 ILE A O 1
ATOM 858 N N . GLN A 1 100 ? -7.352 8.321 9.970 1.00 92.38 100 GLN A N 1
ATOM 859 C CA . GLN A 1 100 ? -7.289 8.673 8.555 1.00 92.38 100 GLN A CA 1
ATOM 860 C C . GLN A 1 100 ? -6.118 9.614 8.253 1.00 92.38 100 GLN A C 1
ATOM 862 O O . GLN A 1 100 ? -5.380 9.394 7.295 1.00 92.38 100 GLN A O 1
ATOM 867 N N . SER A 1 101 ? -5.923 10.643 9.076 1.00 92.50 101 SER A N 1
ATOM 868 C CA . SER A 1 101 ? -4.833 11.605 8.899 1.00 92.50 101 SER A CA 1
ATOM 869 C C . SER A 1 101 ? -3.462 10.955 9.085 1.00 92.50 101 SER A C 1
ATOM 871 O O . SER A 1 101 ? -2.552 11.228 8.302 1.00 92.50 101 SER A O 1
ATOM 873 N N . ILE A 1 102 ? -3.322 10.059 10.066 1.00 92.81 102 ILE A N 1
ATOM 874 C CA . ILE A 1 102 ? -2.113 9.256 10.287 1.00 92.81 102 ILE A CA 1
ATOM 875 C C . ILE A 1 102 ? -1.837 8.384 9.061 1.00 92.81 102 ILE A C 1
ATOM 877 O O . ILE A 1 102 ? -0.744 8.454 8.504 1.00 92.81 102 ILE A O 1
ATOM 881 N N . PHE A 1 103 ? -2.836 7.625 8.598 1.00 95.88 103 PHE A N 1
ATOM 882 C CA . PHE A 1 103 ? -2.704 6.778 7.416 1.00 95.88 103 PHE A CA 1
ATOM 883 C C . PHE A 1 103 ? -2.278 7.584 6.193 1.00 95.88 103 PHE A C 1
ATOM 885 O O . PHE A 1 103 ? -1.286 7.235 5.564 1.00 95.88 103 PHE A O 1
ATOM 892 N N . ARG A 1 104 ? -2.979 8.683 5.880 1.00 96.75 104 ARG A N 1
ATOM 893 C CA . ARG A 1 104 ? -2.656 9.527 4.724 1.00 96.75 104 ARG A CA 1
ATOM 894 C C . ARG A 1 104 ? -1.220 10.040 4.805 1.00 96.75 104 ARG A C 1
ATOM 896 O O . ARG A 1 104 ? -0.485 9.925 3.834 1.00 96.75 104 ARG A O 1
ATOM 903 N N . THR A 1 105 ? 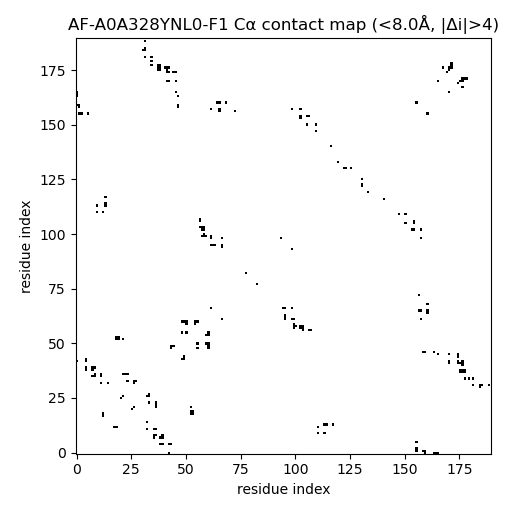-0.811 10.551 5.966 1.00 96.31 105 THR A N 1
ATOM 904 C CA . THR A 1 105 ? 0.543 11.093 6.173 1.00 96.31 105 THR A CA 1
ATOM 905 C C . THR A 1 105 ? 1.611 10.023 5.936 1.00 96.31 105 THR A C 1
ATOM 907 O O . THR A 1 105 ? 2.599 10.257 5.243 1.00 96.31 105 THR A O 1
ATOM 910 N N . PHE A 1 106 ? 1.405 8.825 6.480 1.00 96.50 106 PHE A N 1
ATOM 911 C CA . PHE A 1 106 ? 2.333 7.708 6.320 1.00 96.50 106 PHE A CA 1
ATOM 912 C C . PHE A 1 106 ? 2.327 7.130 4.908 1.00 96.50 106 PHE A C 1
ATOM 914 O O . PHE A 1 106 ? 3.390 6.790 4.394 1.00 96.50 106 PHE A O 1
ATOM 921 N N . MET A 1 107 ? 1.172 7.088 4.250 1.00 97.56 107 MET A N 1
ATOM 922 C CA . MET A 1 107 ? 1.055 6.659 2.861 1.00 97.56 107 MET A CA 1
ATOM 923 C C . MET A 1 107 ? 1.771 7.638 1.924 1.00 97.56 107 MET A C 1
ATOM 925 O O . MET A 1 107 ? 2.527 7.218 1.053 1.00 97.56 107 MET A O 1
ATOM 929 N N . GLU A 1 108 ? 1.600 8.948 2.124 1.00 96.06 108 GLU A N 1
ATOM 930 C CA . GLU A 1 108 ? 2.311 9.985 1.367 1.00 96.06 108 GLU A CA 1
ATOM 931 C C . GLU A 1 108 ? 3.826 9.886 1.542 1.00 96.06 108 GLU A C 1
ATOM 933 O O . GLU A 1 108 ? 4.560 9.908 0.551 1.00 96.06 108 GLU A O 1
ATOM 938 N N . TYR A 1 109 ? 4.292 9.719 2.783 1.00 96.44 109 TYR A N 1
ATOM 939 C CA . TYR A 1 109 ? 5.710 9.511 3.053 1.00 96.44 109 TYR A CA 1
ATOM 940 C C . TYR A 1 109 ? 6.222 8.239 2.370 1.00 96.44 109 TYR A C 1
ATOM 942 O O . TYR A 1 109 ? 7.227 8.288 1.666 1.00 96.44 109 TYR A O 1
ATOM 950 N N . ARG A 1 110 ? 5.498 7.119 2.485 1.00 95.75 110 ARG A N 1
ATOM 951 C CA . ARG A 1 110 ? 5.882 5.840 1.875 1.00 95.75 110 ARG A CA 1
ATOM 952 C C . ARG A 1 110 ? 5.957 5.919 0.347 1.00 95.75 110 ARG A C 1
ATOM 954 O O . ARG A 1 110 ? 6.912 5.393 -0.222 1.00 95.75 110 ARG A O 1
ATOM 961 N N . LEU A 1 111 ? 5.008 6.601 -0.303 1.00 94.19 111 LEU A N 1
ATOM 962 C CA . LEU A 1 111 ? 5.004 6.860 -1.752 1.00 94.19 111 LEU A CA 1
ATOM 963 C C . LEU A 1 111 ? 6.191 7.732 -2.185 1.00 94.19 111 LEU A C 1
ATOM 965 O O . LEU A 1 111 ? 6.766 7.520 -3.252 1.00 94.19 111 LEU A O 1
ATOM 969 N N . PHE A 1 112 ? 6.560 8.729 -1.376 1.00 92.56 112 PHE A N 1
ATOM 970 C CA . PHE A 1 112 ? 7.740 9.553 -1.631 1.00 92.56 112 PHE A CA 1
ATOM 971 C C . PHE A 1 112 ? 9.033 8.745 -1.470 1.00 92.56 112 PHE A C 1
ATOM 973 O O . PHE A 1 112 ? 9.904 8.802 -2.336 1.00 92.56 112 PHE A O 1
ATOM 980 N N . SER A 1 113 ? 9.140 7.952 -0.403 1.00 92.81 113 SER A N 1
ATOM 981 C CA . SER A 1 113 ? 10.295 7.091 -0.157 1.00 92.81 113 SER A CA 1
ATOM 982 C C . SER A 1 113 ? 10.481 6.041 -1.247 1.00 92.81 113 SER A C 1
ATOM 984 O O . SER A 1 113 ? 11.621 5.780 -1.615 1.00 92.81 113 SER A O 1
ATOM 986 N N . GLU A 1 114 ? 9.401 5.494 -1.816 1.00 89.50 114 GLU A N 1
ATOM 987 C CA . GLU A 1 114 ? 9.502 4.542 -2.931 1.00 89.50 114 GLU A CA 1
ATOM 988 C C . GLU A 1 114 ? 10.240 5.158 -4.125 1.00 89.50 114 GLU A C 1
ATOM 990 O O . GLU A 1 114 ? 11.159 4.552 -4.664 1.00 89.50 114 GLU A O 1
ATOM 995 N N . LYS A 1 115 ? 9.946 6.419 -4.466 1.00 84.00 115 LYS A N 1
ATOM 996 C CA . LYS A 1 115 ? 10.661 7.131 -5.538 1.00 84.00 115 LYS A CA 1
ATOM 997 C C . LYS A 1 115 ? 12.149 7.301 -5.245 1.00 84.00 115 LYS A C 1
ATOM 999 O O . LYS A 1 115 ? 12.955 7.250 -6.165 1.00 84.00 115 LYS A O 1
ATOM 1004 N N . VAL A 1 116 ? 12.515 7.530 -3.983 1.00 84.88 116 VAL A N 1
ATOM 1005 C CA . VAL A 1 116 ? 13.921 7.667 -3.565 1.00 84.88 116 VAL A CA 1
ATOM 1006 C C . VAL A 1 116 ? 14.641 6.318 -3.636 1.00 84.88 116 VAL A C 1
ATOM 1008 O O . VAL A 1 116 ? 15.792 6.244 -4.065 1.00 84.88 116 VAL A O 1
ATOM 1011 N N . LEU A 1 117 ? 13.965 5.242 -3.238 1.00 85.12 117 LEU A N 1
ATOM 1012 C CA . LEU A 1 117 ? 14.517 3.891 -3.269 1.00 85.12 117 LEU A CA 1
ATOM 1013 C C . LEU A 1 117 ? 14.630 3.342 -4.702 1.00 85.12 117 LEU A C 1
ATOM 1015 O O . LEU A 1 117 ? 15.610 2.657 -4.994 1.00 85.12 117 LEU A O 1
ATOM 1019 N N . GLY A 1 118 ? 13.696 3.703 -5.585 1.00 73.56 118 GLY A N 1
ATOM 1020 C CA . GLY A 1 118 ? 13.653 3.330 -7.005 1.00 73.56 118 GLY A CA 1
ATOM 1021 C C . GLY A 1 118 ? 14.610 4.105 -7.919 1.00 73.56 118 GLY A C 1
ATOM 1022 O O . GLY A 1 118 ? 14.633 3.868 -9.121 1.00 73.56 118 GLY A O 1
ATOM 1023 N N . ILE A 1 119 ? 15.462 5.000 -7.389 1.00 69.31 119 ILE A N 1
ATOM 1024 C CA . ILE A 1 119 ? 16.478 5.734 -8.183 1.00 69.31 119 ILE A CA 1
ATOM 1025 C C . ILE A 1 119 ? 17.416 4.783 -8.963 1.00 69.31 119 ILE A C 1
ATOM 1027 O O . ILE A 1 119 ? 18.063 5.206 -9.921 1.00 69.31 119 ILE A O 1
ATOM 1031 N N . PHE A 1 120 ? 17.488 3.503 -8.575 1.00 63.81 120 PHE A N 1
ATOM 1032 C CA . PHE A 1 120 ? 18.361 2.501 -9.191 1.00 63.81 120 PHE A CA 1
ATOM 1033 C C . PHE A 1 120 ? 17.702 1.665 -10.293 1.00 63.81 120 PHE A C 1
ATOM 1035 O O . PHE A 1 120 ? 18.387 0.825 -10.890 1.00 63.81 120 PHE A O 1
ATOM 1042 N N . ASP A 1 121 ? 16.428 1.901 -10.608 1.00 61.44 121 ASP A N 1
ATOM 1043 C CA . ASP A 1 121 ? 15.752 1.207 -11.702 1.00 61.44 121 ASP A CA 1
ATOM 1044 C C . ASP A 1 121 ? 16.468 1.514 -13.032 1.00 61.44 121 ASP A C 1
ATOM 1046 O O . ASP A 1 121 ? 16.627 2.664 -13.438 1.00 61.44 121 ASP A O 1
ATOM 1050 N N . GLY A 1 122 ? 16.989 0.469 -13.690 1.00 57.25 122 GLY A N 1
ATOM 1051 C CA . GLY A 1 122 ? 17.754 0.576 -14.943 1.00 57.25 122 GLY A CA 1
ATOM 1052 C C . GLY A 1 122 ? 19.286 0.651 -14.808 1.00 57.25 122 GLY A C 1
ATOM 1053 O O . GLY A 1 122 ? 19.990 0.609 -15.818 1.00 57.25 122 GLY A O 1
ATOM 1054 N N . ILE A 1 123 ? 19.852 0.667 -13.593 1.00 60.50 123 ILE A N 1
ATOM 1055 C CA . ILE A 1 123 ? 21.321 0.702 -13.385 1.00 60.50 123 ILE A CA 1
ATOM 1056 C C . ILE A 1 123 ? 22.026 -0.592 -13.818 1.00 60.50 123 ILE A C 1
ATOM 1058 O O . ILE A 1 123 ? 23.236 -0.609 -14.063 1.00 60.50 123 ILE A O 1
ATOM 1062 N N . TYR A 1 124 ? 21.276 -1.673 -14.025 1.00 58.38 124 TYR A N 1
ATOM 1063 C CA . TYR A 1 124 ? 21.796 -2.888 -14.651 1.00 58.38 124 TYR A CA 1
ATOM 1064 C C . TYR A 1 124 ? 22.309 -2.656 -16.080 1.00 58.38 124 TYR A C 1
ATOM 1066 O O . TYR A 1 124 ? 23.148 -3.423 -16.536 1.00 58.38 124 TYR A O 1
ATOM 1074 N N . LEU A 1 125 ? 21.910 -1.580 -16.762 1.00 62.50 125 LEU A N 1
ATOM 1075 C CA . LEU A 1 125 ? 22.469 -1.194 -18.065 1.00 62.50 125 LEU A CA 1
ATOM 1076 C C . LEU A 1 125 ? 23.661 -0.225 -17.949 1.00 62.50 125 LEU A C 1
ATOM 1078 O O . LEU A 1 125 ? 24.302 0.099 -18.948 1.00 62.50 125 LEU A O 1
ATOM 1082 N N . ALA A 1 126 ? 23.977 0.247 -16.740 1.00 73.06 126 ALA A N 1
ATOM 1083 C CA . ALA A 1 126 ? 25.068 1.184 -16.514 1.00 73.06 126 ALA A CA 1
ATOM 1084 C C . ALA A 1 126 ? 26.440 0.489 -16.513 1.00 73.06 126 ALA A C 1
ATOM 1086 O O . ALA A 1 126 ? 26.571 -0.688 -16.174 1.00 73.06 126 ALA A O 1
ATOM 1087 N N . LYS A 1 127 ? 27.483 1.256 -16.856 1.00 78.31 127 LYS A N 1
ATOM 1088 C CA . LYS A 1 127 ? 28.885 0.818 -16.766 1.00 78.31 127 LYS A CA 1
ATOM 1089 C C . LYS A 1 127 ? 29.277 0.525 -15.314 1.00 78.31 127 LYS A C 1
ATOM 1091 O O . LYS A 1 127 ? 28.759 1.149 -14.389 1.00 78.31 127 LYS A O 1
ATOM 1096 N N . ASP A 1 128 ? 30.253 -0.361 -15.129 1.00 81.56 128 ASP A N 1
ATOM 1097 C CA . ASP A 1 128 ? 30.668 -0.844 -13.803 1.00 81.56 128 ASP A CA 1
ATOM 1098 C C . ASP A 1 128 ? 31.119 0.266 -12.846 1.00 81.56 128 ASP A C 1
ATOM 1100 O O . ASP A 1 128 ? 30.828 0.203 -11.654 1.00 81.56 128 ASP A O 1
ATOM 1104 N N . GLU A 1 129 ? 31.747 1.326 -13.358 1.00 83.31 129 GLU A N 1
ATOM 1105 C CA . GLU A 1 129 ? 32.119 2.495 -12.556 1.00 83.31 129 GLU A CA 1
ATOM 1106 C C . GLU A 1 129 ? 30.887 3.174 -11.940 1.00 83.31 129 GLU A C 1
ATOM 1108 O O . GLU A 1 129 ? 30.842 3.415 -10.736 1.00 83.31 129 GLU A O 1
ATOM 1113 N N . PHE A 1 130 ? 29.838 3.403 -12.733 1.00 80.75 130 PHE A N 1
ATOM 1114 C CA . PHE A 1 130 ? 28.600 3.993 -12.230 1.00 80.75 130 PHE A CA 1
ATOM 1115 C C . PHE A 1 130 ? 27.938 3.090 -11.186 1.00 80.75 130 PHE A C 1
ATOM 1117 O O . PHE A 1 130 ? 27.494 3.587 -10.156 1.00 80.75 130 PHE A O 1
ATOM 1124 N N . ARG A 1 131 ? 27.933 1.766 -11.397 1.00 76.81 131 ARG A N 1
ATOM 1125 C CA . ARG A 1 131 ? 27.428 0.797 -10.407 1.00 76.81 131 ARG A CA 1
ATOM 1126 C C . ARG A 1 131 ? 28.210 0.866 -9.093 1.00 76.81 131 ARG A C 1
ATOM 1128 O O . ARG A 1 131 ? 27.610 0.830 -8.019 1.00 76.81 131 ARG A O 1
ATOM 1135 N N . ALA A 1 132 ? 29.534 1.007 -9.166 1.00 80.50 132 ALA A N 1
ATOM 1136 C CA . ALA A 1 132 ? 30.385 1.139 -7.990 1.00 80.50 132 ALA A CA 1
ATOM 1137 C C . ALA A 1 132 ? 30.072 2.426 -7.207 1.00 80.50 132 ALA A C 1
ATOM 1139 O O . ALA A 1 132 ? 29.884 2.363 -5.993 1.00 80.50 132 ALA A O 1
ATOM 1140 N N . PHE A 1 133 ? 29.923 3.574 -7.875 1.00 81.69 133 PHE A N 1
ATOM 1141 C CA . PHE A 1 133 ? 29.537 4.826 -7.207 1.00 81.69 133 PHE A CA 1
ATOM 1142 C C . PHE A 1 133 ? 28.091 4.807 -6.691 1.00 81.69 133 PHE A C 1
ATOM 1144 O O . PHE A 1 133 ? 27.824 5.267 -5.581 1.00 81.69 133 PHE A O 1
ATOM 1151 N N . ALA A 1 134 ? 27.169 4.206 -7.442 1.00 80.12 134 ALA A N 1
ATOM 1152 C CA . ALA A 1 134 ? 25.781 3.993 -7.041 1.00 80.12 134 ALA A CA 1
ATOM 1153 C C . ALA A 1 134 ? 25.673 3.175 -5.741 1.00 80.12 134 ALA A C 1
ATOM 1155 O O . ALA A 1 134 ? 24.786 3.427 -4.926 1.00 80.12 134 ALA A O 1
ATOM 1156 N N . SER A 1 135 ? 26.618 2.263 -5.482 1.00 80.88 135 SER A N 1
ATOM 1157 C CA . SER A 1 135 ? 26.639 1.460 -4.252 1.00 80.88 135 SER A CA 1
ATOM 1158 C C . SER A 1 135 ? 26.757 2.284 -2.961 1.00 80.88 135 SER A C 1
ATOM 1160 O O . SER A 1 135 ? 26.310 1.827 -1.909 1.00 80.88 135 SER A O 1
ATOM 1162 N N . ILE A 1 136 ? 27.271 3.520 -3.021 1.00 82.88 136 ILE A N 1
ATOM 1163 C CA . ILE A 1 136 ? 27.336 4.432 -1.864 1.00 82.88 136 ILE A CA 1
ATOM 1164 C C . ILE A 1 136 ? 25.931 4.716 -1.319 1.00 82.88 136 ILE A C 1
ATOM 1166 O O . ILE A 1 136 ? 25.725 4.812 -0.108 1.00 82.88 136 ILE A O 1
ATOM 1170 N N . LEU A 1 137 ? 24.949 4.801 -2.213 1.00 82.94 137 LEU A N 1
ATOM 1171 C CA . LEU A 1 137 ? 23.563 5.086 -1.869 1.00 82.94 137 LEU A CA 1
ATOM 1172 C C . LEU A 1 137 ? 22.859 3.862 -1.263 1.00 82.94 137 LEU A C 1
ATOM 1174 O O . LEU A 1 137 ? 21.916 4.035 -0.491 1.00 82.94 137 LEU A O 1
ATOM 1178 N N . ASN A 1 138 ? 23.357 2.639 -1.502 1.00 80.94 138 ASN A N 1
ATOM 1179 C CA . ASN A 1 138 ? 22.784 1.418 -0.921 1.00 80.94 138 ASN A CA 1
ATOM 1180 C C . ASN A 1 138 ? 22.784 1.447 0.608 1.00 80.94 138 ASN A C 1
ATOM 1182 O O . ASN A 1 138 ? 21.828 0.971 1.211 1.00 80.94 138 ASN A O 1
ATOM 1186 N N . LYS A 1 139 ? 23.814 2.027 1.241 1.00 80.38 139 LYS A N 1
ATOM 1187 C CA . LYS A 1 139 ? 23.889 2.126 2.708 1.00 80.38 139 LYS A CA 1
ATOM 1188 C C . LYS A 1 139 ? 22.790 3.030 3.275 1.00 80.38 139 LYS A C 1
ATOM 1190 O O . LYS A 1 139 ? 22.138 2.678 4.258 1.00 80.38 139 LYS A O 1
ATOM 1195 N N . SER A 1 140 ? 22.574 4.187 2.656 1.00 84.75 140 SER A N 1
ATOM 1196 C CA . SER A 1 140 ? 21.498 5.106 3.044 1.00 84.75 140 SER A CA 1
ATOM 1197 C C . SER A 1 140 ? 20.131 4.474 2.792 1.00 84.75 140 SER A C 1
ATOM 1199 O O . SER A 1 140 ? 19.266 4.503 3.664 1.00 84.75 140 SER A O 1
ATOM 1201 N N . ASN A 1 141 ? 19.968 3.817 1.642 1.00 88.00 141 ASN A N 1
ATOM 1202 C CA . ASN A 1 141 ? 18.732 3.140 1.274 1.00 88.00 141 ASN A CA 1
ATOM 1203 C C . ASN A 1 141 ? 18.420 1.954 2.187 1.00 88.00 141 ASN A C 1
ATOM 1205 O O . ASN A 1 141 ? 17.260 1.756 2.527 1.00 88.00 141 ASN A O 1
ATOM 1209 N N . SER A 1 142 ? 19.419 1.180 2.625 1.00 86.81 142 SER A N 1
ATOM 1210 C CA . SER A 1 142 ? 19.193 0.090 3.576 1.00 86.81 142 SER A CA 1
ATOM 1211 C C . SER A 1 142 ? 18.714 0.615 4.923 1.00 86.81 142 SER A C 1
ATOM 1213 O O . SER A 1 142 ? 17.790 0.048 5.491 1.00 86.81 142 SER A O 1
ATOM 1215 N N . HIS A 1 143 ? 19.288 1.719 5.413 1.00 88.56 143 HIS A N 1
ATOM 1216 C CA . HIS A 1 143 ? 18.831 2.316 6.666 1.00 88.56 143 HIS A CA 1
ATOM 1217 C C . HIS A 1 143 ? 17.406 2.867 6.536 1.00 88.56 143 HIS A C 1
ATOM 1219 O O . HIS A 1 143 ? 16.561 2.558 7.368 1.00 88.56 143 HIS A O 1
ATOM 1225 N N . LEU A 1 144 ? 17.109 3.585 5.446 1.00 90.38 144 LEU A N 1
ATOM 1226 C CA . LEU A 1 144 ? 15.757 4.066 5.168 1.00 90.38 144 LEU A CA 1
ATOM 1227 C C . LEU A 1 144 ? 14.745 2.911 5.090 1.00 90.38 144 LEU A C 1
ATOM 1229 O O . LEU A 1 144 ? 13.674 3.012 5.673 1.00 90.38 144 LEU A O 1
ATOM 1233 N N . LYS A 1 145 ? 15.085 1.801 4.420 1.00 91.00 145 LYS A N 1
ATOM 1234 C CA . LYS A 1 145 ? 14.226 0.606 4.342 1.00 91.00 145 LYS A CA 1
ATOM 1235 C C . LYS A 1 145 ? 13.903 0.022 5.716 1.00 91.00 145 LYS A C 1
ATOM 1237 O O . LYS A 1 145 ? 12.777 -0.413 5.923 1.00 91.00 145 LYS A O 1
ATOM 1242 N N . GLU A 1 146 ? 14.861 0.005 6.641 1.00 89.69 146 GLU A N 1
ATOM 1243 C CA . GLU A 1 146 ? 14.607 -0.450 8.012 1.00 89.69 146 GLU A CA 1
ATOM 1244 C C . GLU A 1 146 ? 13.642 0.489 8.745 1.00 89.69 146 GLU A C 1
ATOM 1246 O O . GLU A 1 146 ? 12.667 0.018 9.325 1.00 89.69 146 GLU A O 1
ATOM 1251 N N . GLU A 1 147 ? 13.838 1.806 8.645 1.00 88.81 147 GLU A N 1
ATOM 1252 C CA . GLU A 1 147 ? 12.940 2.789 9.269 1.00 88.81 147 GLU A CA 1
ATOM 1253 C C . GLU A 1 147 ? 11.516 2.737 8.691 1.00 88.81 147 GLU A C 1
ATOM 1255 O O . GLU A 1 147 ? 10.529 2.890 9.416 1.00 88.81 147 GLU A O 1
ATOM 1260 N N . LEU A 1 148 ? 11.384 2.454 7.390 1.00 93.25 148 LEU A N 1
ATOM 1261 C CA . LEU A 1 148 ? 10.083 2.299 6.739 1.00 93.25 148 LEU A CA 1
ATOM 1262 C C . LEU A 1 148 ? 9.267 1.130 7.299 1.00 93.25 148 LEU A C 1
ATOM 1264 O O . LEU A 1 148 ? 8.042 1.216 7.270 1.00 93.25 148 LEU A O 1
ATOM 1268 N N . LYS A 1 149 ? 9.887 0.091 7.878 1.00 91.06 149 LYS A N 1
ATOM 1269 C CA . LYS A 1 149 ? 9.148 -1.039 8.476 1.00 91.06 149 LYS A CA 1
ATOM 1270 C C . LYS A 1 149 ? 8.220 -0.593 9.606 1.00 91.06 149 LYS A C 1
ATOM 1272 O O . LYS A 1 149 ? 7.116 -1.120 9.737 1.00 91.06 149 LYS A O 1
ATOM 1277 N N . ASN A 1 150 ? 8.634 0.406 10.385 1.00 87.81 150 ASN A N 1
ATOM 1278 C CA . ASN A 1 150 ? 7.821 0.958 11.473 1.00 87.81 150 ASN A CA 1
ATOM 1279 C C . ASN A 1 150 ? 6.578 1.678 10.921 1.00 87.81 150 ASN A C 1
ATOM 1281 O O . ASN A 1 150 ? 5.477 1.557 11.457 1.00 87.81 150 ASN A O 1
ATOM 1285 N N . ILE A 1 151 ? 6.737 2.388 9.802 1.00 92.06 151 ILE A N 1
ATOM 1286 C CA . ILE A 1 151 ? 5.635 3.053 9.096 1.00 92.06 151 ILE A CA 1
ATOM 1287 C C . ILE A 1 151 ? 4.702 2.013 8.467 1.00 92.06 151 ILE A C 1
ATOM 1289 O O . ILE A 1 151 ? 3.479 2.105 8.597 1.00 92.06 151 ILE A O 1
ATOM 1293 N N . GLU A 1 152 ? 5.269 0.994 7.824 1.00 94.62 152 GLU A N 1
ATOM 1294 C CA . GLU A 1 152 ? 4.525 -0.099 7.201 1.00 94.62 152 GLU A CA 1
ATOM 1295 C C . GLU A 1 152 ? 3.684 -0.864 8.221 1.00 94.62 152 GLU A C 1
ATOM 1297 O O . GLU A 1 152 ? 2.546 -1.200 7.919 1.00 94.62 152 GLU A O 1
ATOM 1302 N N . GLN A 1 153 ? 4.164 -1.055 9.454 1.00 92.81 153 GLN A N 1
ATOM 1303 C CA . GLN A 1 153 ? 3.369 -1.663 10.524 1.00 92.81 153 GLN A CA 1
ATOM 1304 C C . GLN A 1 153 ? 2.039 -0.918 10.747 1.00 92.81 153 GLN A C 1
ATOM 1306 O O . GLN A 1 153 ? 0.988 -1.547 10.891 1.00 92.81 153 GLN A O 1
ATOM 1311 N N . VAL A 1 154 ? 2.063 0.418 10.731 1.00 93.38 154 VAL A N 1
ATOM 1312 C CA . VAL A 1 154 ? 0.867 1.263 10.894 1.00 93.38 154 VAL A CA 1
ATOM 1313 C C . VAL A 1 154 ? -0.046 1.165 9.680 1.00 93.38 154 VAL A C 1
ATOM 1315 O O . VAL A 1 154 ? -1.260 1.014 9.827 1.00 93.38 154 VAL A O 1
ATOM 1318 N N . LEU A 1 15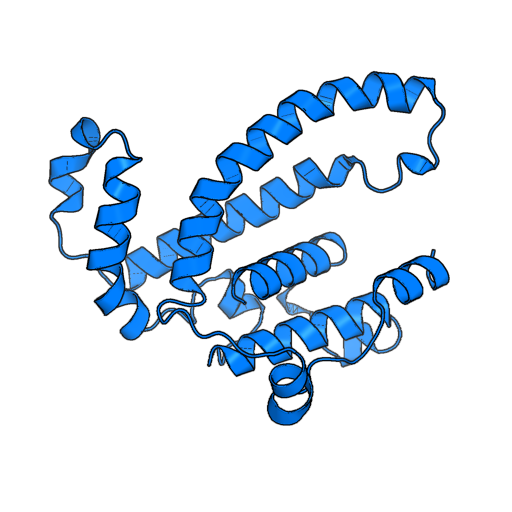5 ? 0.526 1.216 8.476 1.00 96.25 155 LEU A N 1
ATOM 1319 C CA . LEU A 1 155 ? -0.236 1.089 7.234 1.00 96.25 155 LEU A CA 1
ATOM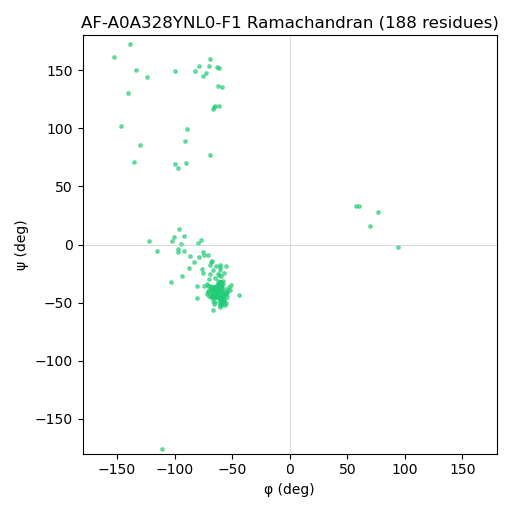 1320 C C . LEU A 1 155 ? -0.917 -0.281 7.140 1.00 96.25 155 LEU A C 1
ATOM 1322 O O . LEU A 1 155 ? -2.113 -0.350 6.861 1.00 96.25 155 LEU A O 1
ATOM 1326 N N . HIS A 1 156 ? -0.193 -1.356 7.453 1.00 96.12 156 HIS A N 1
ATOM 1327 C CA . HIS A 1 156 ? -0.704 -2.724 7.491 1.00 96.12 156 HIS A CA 1
ATOM 1328 C C . HIS A 1 156 ? -1.880 -2.868 8.453 1.00 96.12 156 HIS A C 1
ATOM 1330 O O . HIS A 1 156 ? -2.900 -3.446 8.078 1.00 96.12 156 HIS A O 1
ATOM 1336 N N . PHE A 1 157 ? -1.779 -2.294 9.656 1.00 94.81 157 PHE A N 1
ATOM 1337 C CA . PHE A 1 157 ? -2.891 -2.291 10.601 1.00 94.81 157 PHE A CA 1
ATOM 1338 C C . PHE A 1 157 ? -4.124 -1.578 10.033 1.00 94.81 157 PHE A C 1
ATOM 1340 O O . PHE A 1 157 ? -5.231 -2.109 10.104 1.00 94.81 157 PHE A O 1
ATOM 1347 N N . CYS A 1 158 ? -3.955 -0.385 9.459 1.00 94.56 158 CYS A N 1
ATOM 1348 C CA . CYS A 1 158 ? -5.076 0.370 8.898 1.00 94.56 158 CYS A CA 1
ATOM 1349 C C . CYS A 1 158 ? -5.758 -0.384 7.745 1.00 94.56 158 CYS A C 1
ATOM 1351 O O . CYS A 1 158 ? -6.989 -0.388 7.664 1.00 94.56 158 CYS A O 1
ATOM 1353 N N . ILE A 1 159 ? -4.958 -1.030 6.888 1.00 96.50 159 ILE A N 1
ATOM 1354 C CA . ILE A 1 159 ? -5.408 -1.822 5.737 1.00 96.50 159 ILE A CA 1
ATOM 1355 C C . ILE A 1 159 ? -6.143 -3.089 6.188 1.00 96.50 159 ILE A C 1
ATOM 1357 O O . ILE A 1 159 ? -7.205 -3.401 5.659 1.00 96.50 159 ILE A O 1
ATOM 1361 N N . ASN A 1 160 ? -5.606 -3.813 7.171 1.00 96.12 160 ASN A N 1
ATOM 1362 C CA . ASN A 1 160 ? -6.144 -5.095 7.615 1.00 96.12 160 ASN A CA 1
ATOM 1363 C C . ASN A 1 160 ? -6.190 -5.194 9.150 1.00 96.12 160 ASN A C 1
ATOM 1365 O O . ASN A 1 160 ? -5.462 -5.987 9.756 1.00 96.12 160 ASN A O 1
ATOM 1369 N N . PRO A 1 161 ? -7.094 -4.450 9.812 1.00 93.06 161 PRO A N 1
ATOM 1370 C CA . PRO A 1 161 ? -7.181 -4.431 11.277 1.00 93.06 161 PRO A CA 1
ATOM 1371 C C . PRO A 1 161 ? -7.653 -5.775 11.857 1.00 93.06 161 PRO A C 1
ATOM 1373 O O . PRO A 1 161 ? -7.592 -6.012 13.064 1.00 93.06 161 PRO A O 1
ATOM 1376 N N . ASN A 1 162 ? -8.191 -6.657 11.013 1.00 91.81 162 ASN A N 1
ATOM 1377 C CA . ASN A 1 162 ? -8.704 -7.966 11.398 1.00 91.81 162 ASN A CA 1
ATOM 1378 C C . ASN A 1 162 ? -7.702 -9.100 11.168 1.00 91.81 162 ASN A C 1
ATOM 1380 O O . ASN A 1 162 ? -7.997 -10.217 11.582 1.00 91.81 162 ASN A O 1
ATOM 1384 N N . GLY A 1 163 ? -6.549 -8.830 10.547 1.00 92.56 163 GLY A N 1
ATOM 1385 C CA . GLY A 1 163 ? -5.586 -9.873 10.201 1.00 92.56 163 GLY A CA 1
ATOM 1386 C C . GLY A 1 163 ? -6.174 -10.930 9.262 1.00 92.56 163 GLY A C 1
ATOM 1387 O O . GLY A 1 163 ? -5.831 -12.103 9.374 1.00 92.56 163 GLY A O 1
ATOM 1388 N N . LEU A 1 164 ? -7.090 -10.532 8.369 1.00 93.88 164 LEU A N 1
ATOM 1389 C CA . LEU A 1 164 ? -7.654 -11.417 7.353 1.00 93.88 164 LEU A CA 1
ATOM 1390 C C . LEU A 1 164 ? -6.535 -11.963 6.468 1.00 93.88 164 LEU A C 1
ATOM 1392 O O . LEU A 1 164 ? -5.650 -11.216 6.043 1.00 93.88 164 LEU A O 1
ATOM 1396 N N . ASN A 1 165 ? -6.587 -13.257 6.183 1.00 94.44 165 ASN A N 1
ATOM 1397 C CA . ASN A 1 165 ? -5.625 -13.914 5.321 1.00 94.44 165 ASN A CA 1
ATOM 1398 C C . ASN A 1 165 ? -6.356 -14.932 4.448 1.00 94.44 165 ASN A C 1
ATOM 1400 O O . ASN A 1 165 ? -7.120 -15.739 4.971 1.00 94.44 165 ASN A O 1
ATOM 1404 N N . TYR A 1 166 ? -6.103 -14.883 3.145 1.00 95.12 166 TYR A N 1
ATOM 1405 C CA . TYR A 1 166 ? -6.658 -15.789 2.147 1.00 95.12 166 TYR A CA 1
ATOM 1406 C C . TYR A 1 166 ? -5.513 -16.445 1.391 1.00 95.12 166 TYR A C 1
ATOM 1408 O O . TYR A 1 166 ? -4.483 -15.822 1.115 1.00 95.12 166 TYR A O 1
ATOM 1416 N N . MET A 1 167 ? -5.711 -17.704 1.030 1.00 94.75 167 MET A N 1
ATOM 1417 C CA . MET A 1 167 ? -4.805 -18.421 0.148 1.00 94.75 167 MET A CA 1
ATOM 1418 C C . MET A 1 167 ? -4.915 -17.865 -1.273 1.00 94.75 167 MET A C 1
ATOM 1420 O O . MET A 1 167 ? -5.967 -17.381 -1.692 1.00 94.75 167 MET A O 1
ATOM 1424 N N . GLN A 1 168 ? -3.843 -17.986 -2.058 1.00 92.88 168 GLN A N 1
ATOM 1425 C CA . GLN A 1 168 ? -3.834 -17.521 -3.449 1.00 92.88 168 GLN A CA 1
ATOM 1426 C C . GLN A 1 168 ? -4.978 -18.129 -4.276 1.00 92.88 168 GLN A C 1
ATOM 1428 O O . GLN A 1 168 ? -5.615 -17.422 -5.051 1.00 92.88 168 GLN A O 1
ATOM 1433 N N . GLU A 1 169 ? -5.307 -19.406 -4.065 1.00 95.94 169 GLU A N 1
ATOM 1434 C CA . GLU A 1 169 ? -6.451 -20.038 -4.731 1.00 95.94 169 GLU A CA 1
ATOM 1435 C C . GLU A 1 169 ? -7.787 -19.349 -4.425 1.00 95.94 169 GLU A C 1
ATOM 1437 O O . GLU A 1 169 ? -8.644 -19.247 -5.302 1.00 95.94 169 GLU A O 1
ATOM 1442 N N . GLU A 1 170 ? -7.983 -18.883 -3.190 1.00 96.31 170 GLU A N 1
ATOM 1443 C CA . GLU A 1 170 ? -9.190 -18.160 -2.785 1.00 96.31 170 GLU A CA 1
ATOM 1444 C C . GLU A 1 170 ? -9.212 -16.766 -3.415 1.00 96.31 170 GLU A C 1
ATOM 1446 O O . GLU A 1 170 ? -10.246 -16.347 -3.935 1.00 96.31 170 GLU A O 1
ATOM 1451 N N . LEU A 1 171 ? -8.058 -16.089 -3.458 1.00 96.56 171 LEU A N 1
ATOM 1452 C CA . LEU A 1 171 ? -7.883 -14.815 -4.159 1.00 96.56 171 LEU A CA 1
ATOM 1453 C C . LEU A 1 171 ? -8.249 -14.925 -5.644 1.00 96.56 171 LEU A C 1
ATOM 1455 O O . LEU A 1 171 ? -8.973 -14.071 -6.160 1.00 96.56 171 LEU A O 1
ATOM 1459 N N . ILE A 1 172 ? -7.816 -15.991 -6.317 1.00 96.75 172 ILE A N 1
ATOM 1460 C CA . ILE A 1 172 ? -8.141 -16.244 -7.726 1.00 96.75 172 ILE A CA 1
ATOM 1461 C C . ILE A 1 172 ? -9.640 -16.532 -7.877 1.00 96.75 172 ILE A C 1
ATOM 1463 O O . ILE A 1 172 ? -10.338 -15.825 -8.604 1.00 96.75 172 ILE A O 1
ATOM 1467 N N . LYS A 1 173 ? -10.156 -17.539 -7.158 1.00 96.94 173 LYS A N 1
ATOM 1468 C CA . LYS A 1 173 ? -11.525 -18.054 -7.346 1.00 96.94 173 LYS A CA 1
ATOM 1469 C C . LYS A 1 173 ? -12.612 -17.067 -6.916 1.00 96.94 173 LYS A C 1
ATOM 1471 O O . LYS A 1 173 ? -13.658 -17.018 -7.554 1.00 96.94 173 LYS A O 1
ATOM 1476 N N . GLN A 1 174 ? -12.400 -16.326 -5.827 1.00 97.06 174 GLN A N 1
ATOM 1477 C CA . GLN A 1 174 ? -13.442 -15.494 -5.210 1.00 97.06 174 GLN A CA 1
ATOM 1478 C C . GLN A 1 174 ? -13.281 -14.006 -5.526 1.00 97.06 174 GLN A C 1
ATOM 1480 O O . GLN A 1 174 ? -14.277 -13.292 -5.633 1.00 97.06 174 GLN A O 1
ATOM 1485 N N . PHE A 1 175 ? -12.042 -13.531 -5.688 1.00 97.19 175 PHE A N 1
ATOM 1486 C CA . PHE A 1 175 ? -11.751 -12.097 -5.779 1.00 97.19 175 PHE A CA 1
ATOM 1487 C C . PHE A 1 175 ? -11.180 -11.662 -7.137 1.00 97.19 175 PHE A C 1
ATOM 1489 O O . PHE A 1 175 ? -11.058 -10.460 -7.385 1.00 97.19 175 PHE A O 1
ATOM 1496 N N . GLY A 1 176 ? -10.905 -12.608 -8.043 1.00 96.62 176 GLY A N 1
ATOM 1497 C CA . GLY A 1 176 ? -10.439 -12.329 -9.403 1.00 96.62 176 GLY A CA 1
ATOM 1498 C C . GLY A 1 176 ? -8.964 -11.938 -9.483 1.00 96.62 176 GLY A C 1
ATOM 1499 O O . GLY A 1 176 ? -8.579 -11.179 -10.375 1.00 96.62 176 GLY A O 1
ATOM 1500 N N . TYR A 1 177 ? -8.149 -12.419 -8.544 1.00 97.06 177 TYR A N 1
ATOM 1501 C CA . TYR A 1 177 ? -6.698 -12.255 -8.586 1.00 97.06 177 TYR A CA 1
ATOM 1502 C C . TYR A 1 177 ? -6.113 -12.953 -9.828 1.00 97.06 177 TYR A C 1
ATOM 1504 O O . TYR A 1 177 ? -6.548 -14.064 -10.138 1.00 97.06 177 TYR A O 1
ATOM 1512 N N . PRO A 1 178 ? -5.169 -12.337 -10.564 1.00 96.00 178 PRO A N 1
ATOM 1513 C CA . PRO A 1 178 ? -4.668 -12.916 -11.805 1.00 96.00 178 PRO A CA 1
ATOM 1514 C C . PRO A 1 178 ? -3.719 -14.092 -11.555 1.00 96.00 178 PRO A C 1
ATOM 1516 O O . PRO A 1 178 ? -2.918 -14.086 -10.622 1.00 96.00 178 PRO A O 1
ATOM 1519 N N . GLU A 1 179 ? -3.780 -15.084 -12.438 1.00 94.56 179 GLU A N 1
ATOM 1520 C CA . GLU A 1 179 ? -2.865 -16.228 -12.471 1.00 94.56 179 GLU A CA 1
ATOM 1521 C C . GLU A 1 179 ? -1.796 -15.985 -13.545 1.00 94.56 179 GLU A C 1
ATOM 1523 O O . GLU A 1 179 ? -1.805 -16.586 -14.617 1.00 94.56 179 GLU A O 1
ATOM 1528 N N . VAL A 1 180 ? -0.918 -15.013 -13.286 1.00 91.62 180 VAL A N 1
ATOM 1529 C CA . VAL A 1 180 ? 0.131 -14.596 -14.225 1.00 91.62 180 VAL A CA 1
ATOM 1530 C C . VAL A 1 180 ? 1.477 -14.454 -13.530 1.00 91.62 180 VAL A C 1
ATOM 1532 O O . VAL A 1 180 ? 1.547 -14.096 -12.355 1.00 91.62 180 VAL A O 1
ATOM 1535 N N . ASP A 1 181 ? 2.550 -14.690 -14.281 1.00 89.62 181 ASP A N 1
ATOM 1536 C CA . ASP A 1 181 ? 3.909 -14.369 -13.856 1.00 89.62 181 ASP A CA 1
ATOM 1537 C C . ASP A 1 181 ? 4.245 -12.934 -14.286 1.00 89.62 181 ASP A C 1
ATOM 1539 O O . ASP A 1 181 ? 4.576 -12.674 -15.444 1.00 89.62 181 ASP A O 1
ATOM 1543 N N . LEU A 1 182 ? 4.131 -11.988 -13.348 1.00 86.62 182 LEU A N 1
ATOM 1544 C CA . LEU A 1 182 ? 4.481 -10.589 -13.602 1.00 86.62 182 LEU A CA 1
ATOM 1545 C C . LEU A 1 182 ? 5.949 -10.413 -14.002 1.00 86.62 182 LEU A C 1
ATOM 1547 O O . LEU A 1 182 ? 6.240 -9.542 -14.814 1.00 86.62 182 LEU A O 1
ATOM 1551 N N . GLY A 1 183 ? 6.861 -11.233 -13.471 1.00 82.94 183 GLY A N 1
ATOM 1552 C CA . GLY A 1 183 ? 8.282 -11.135 -13.790 1.00 82.94 183 GLY A CA 1
ATOM 1553 C C . GLY A 1 183 ? 8.551 -11.483 -15.250 1.00 82.94 183 GLY A C 1
ATOM 1554 O O . GLY A 1 183 ? 9.281 -10.763 -15.927 1.00 82.94 183 GLY A O 1
ATOM 1555 N N . ALA A 1 184 ? 7.904 -12.535 -15.757 1.00 85.62 184 ALA A N 1
ATOM 1556 C CA . ALA A 1 184 ? 7.962 -12.882 -17.175 1.00 85.62 184 ALA A CA 1
ATOM 1557 C C . ALA A 1 184 ? 7.376 -11.764 -18.058 1.00 85.62 184 ALA A C 1
ATOM 1559 O O . ALA A 1 184 ? 7.997 -11.356 -19.036 1.00 85.62 184 ALA A O 1
ATOM 1560 N N . ILE A 1 185 ? 6.222 -11.212 -17.669 1.00 84.69 185 ILE A N 1
ATOM 1561 C CA . ILE A 1 185 ? 5.560 -10.124 -18.406 1.00 84.69 185 ILE A CA 1
ATOM 1562 C C . ILE A 1 185 ? 6.421 -8.857 -18.441 1.00 84.69 185 ILE A C 1
ATOM 1564 O O . ILE A 1 185 ? 6.454 -8.169 -19.459 1.00 84.69 185 ILE A O 1
ATOM 1568 N N . ASP A 1 186 ? 7.095 -8.519 -17.345 1.00 82.06 186 ASP A N 1
ATOM 1569 C CA . ASP A 1 186 ? 7.954 -7.338 -17.292 1.00 82.06 186 ASP A CA 1
ATOM 1570 C C . ASP A 1 186 ? 9.201 -7.509 -18.171 1.00 82.06 186 ASP A C 1
ATOM 1572 O O . ASP A 1 186 ? 9.603 -6.550 -18.824 1.00 82.06 186 ASP A O 1
ATOM 1576 N N . ILE A 1 187 ? 9.773 -8.719 -18.250 1.00 80.19 187 ILE A N 1
ATOM 1577 C CA . ILE A 1 187 ? 10.909 -9.028 -19.138 1.00 80.19 187 ILE A CA 1
ATOM 1578 C C . ILE A 1 187 ? 10.510 -8.895 -20.611 1.00 80.19 187 ILE A C 1
ATOM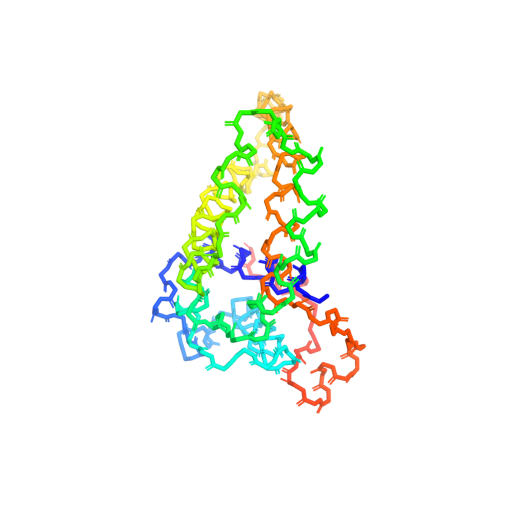 1580 O O . ILE A 1 187 ? 11.256 -8.304 -21.384 1.00 80.19 187 ILE A O 1
ATOM 1584 N N . ASP A 1 188 ? 9.339 -9.404 -20.996 1.00 71.81 188 ASP A N 1
ATOM 1585 C CA . ASP A 1 188 ? 8.872 -9.365 -22.390 1.00 71.81 188 ASP A CA 1
ATOM 1586 C C . ASP A 1 188 ? 8.525 -7.944 -22.877 1.00 71.81 188 ASP A C 1
ATOM 1588 O O . ASP A 1 188 ? 8.431 -7.703 -24.081 1.00 71.81 188 ASP A O 1
ATOM 1592 N N . ASN A 1 189 ? 8.321 -7.000 -21.950 1.00 61.91 189 ASN A N 1
ATOM 1593 C CA . ASN A 1 189 ? 7.993 -5.601 -22.240 1.00 61.91 189 ASN A CA 1
ATOM 1594 C C . ASN A 1 189 ? 9.188 -4.634 -22.091 1.00 61.91 189 ASN A C 1
ATOM 1596 O O . ASN A 1 189 ? 8.992 -3.423 -22.244 1.00 61.91 189 ASN A O 1
ATOM 1600 N N . PHE A 1 190 ? 10.388 -5.142 -21.783 1.00 55.81 190 PHE A N 1
ATOM 1601 C CA . PHE A 1 190 ? 11.641 -4.377 -21.686 1.00 55.81 190 PHE A CA 1
ATOM 1602 C C . PHE A 1 190 ? 12.447 -4.426 -22.990 1.00 55.81 190 PHE A C 1
ATOM 1604 O O . PHE A 1 190 ? 13.029 -3.373 -23.346 1.00 55.81 190 PHE A O 1
#

Mean predicted aligned error: 5.95 Å